Protein AF-A0A821TKY5-F1 (afdb_monomer_lite)

pLDDT: mean 78.96, std 16.98, range [28.84, 96.44]

Radius of gyration: 19.65 Å; chains: 1; bounding box: 50×41×51 Å

Foldseek 3Di:
DDPDDPPPFPDKDKDKDKDDWFFDDDPPDAFKKKKKWAFDDPPDTFTQKIWIWTDTPPAQKIKIKIAGRDQPSAPVLVVCLQPPNDVRSSVVGPPMDMDIGGDDWPFDKDWDKDKDWDDDDPPDATKIKIKIWIWTIDPGGIIIIIMIMITGDDDDDDDDDDDDDDDRQFRIKMFIDRNSHGPDIDTDGDD

Secondary structure (DSSP, 8-state):
--S---TT-S-EEEEEEEEEEEBP--TTS--EEEEEEEEE-SSS-EEEEEEEEEEBSSTTEEEEEEEESSSSSHHHHHHHHHHHHHHHHHHTS-SEEEEEEE-----EEEEEEEEEEPPPPTTSPPEEEEEEEEEEE-SSEEEEEEEEEEEEPPS------------S-EEEEEEEEETTEEEEEEEEE--

Sequence (191 aa):
MCKYLPRTTDYALVNVAELQMPWFKSKGSNPVMTVYNSYSYTEDIKYEARLLKLPLDYGSFKLVILVPTEKGTVCGLFQRLVENGVSSALQSIQPLFTVISDLKSPNINFYEENEFMLEKSEKEEPCQGLSIGSVNIHDEGVLLKCLTCIHSQGSSQPDTQSCASFAHTQRFLFTIMYNDFAMFTGQYVSH

Organism: NCBI:txid345717

Structure (mmCIF, N/CA/C/O backbone):
data_AF-A0A821TKY5-F1
#
_entry.id   AF-A0A821TKY5-F1
#
loop_
_atom_site.group_PDB
_atom_site.id
_atom_site.type_symbol
_atom_site.label_atom_id
_atom_site.label_alt_id
_atom_site.label_comp_id
_atom_site.label_asym_id
_atom_site.label_entity_id
_atom_site.label_seq_id
_atom_site.pdbx_PDB_ins_code
_atom_site.Cartn_x
_atom_site.Cartn_y
_atom_site.Cartn_z
_atom_site.occupancy
_atom_site.B_iso_or_equiv
_atom_site.auth_seq_id
_atom_site.auth_comp_id
_atom_site.auth_asym_id
_atom_site.auth_atom_id
_atom_site.pdbx_PDB_model_num
ATOM 1 N N . MET A 1 1 ? -5.685 -10.720 22.059 1.00 40.22 1 MET A N 1
ATOM 2 C CA . MET A 1 1 ? -7.026 -10.253 21.651 1.00 40.22 1 MET A CA 1
ATOM 3 C C . MET A 1 1 ? -7.723 -9.658 22.869 1.00 40.22 1 MET A C 1
ATOM 5 O O . MET A 1 1 ? -7.758 -10.325 23.892 1.00 40.22 1 MET A O 1
ATOM 9 N N . CYS A 1 2 ? -8.141 -8.389 22.770 1.00 42.00 2 CYS A N 1
ATOM 10 C CA . CYS A 1 2 ? -8.886 -7.573 23.751 1.00 42.00 2 CYS A CA 1
ATOM 11 C C . CYS A 1 2 ? -8.366 -7.534 25.203 1.00 42.00 2 CYS A C 1
ATOM 13 O O . CYS A 1 2 ? -9.075 -7.894 26.134 1.00 42.00 2 CYS A O 1
ATOM 15 N N . LYS A 1 3 ? -7.146 -7.019 25.416 1.00 50.16 3 LYS A N 1
ATOM 16 C CA . LYS A 1 3 ? -6.705 -6.543 26.747 1.00 50.16 3 LYS A CA 1
ATOM 17 C C . LYS A 1 3 ? -7.135 -5.095 27.061 1.00 50.16 3 LYS A C 1
ATOM 19 O O . LYS A 1 3 ? -6.840 -4.619 28.148 1.00 50.16 3 LYS A O 1
ATOM 24 N N . TYR A 1 4 ? -7.813 -4.421 26.128 1.00 58.72 4 TYR A N 1
ATOM 25 C CA . TYR A 1 4 ? -7.932 -2.958 26.103 1.00 58.72 4 TYR A CA 1
ATOM 26 C C . TYR A 1 4 ? -9.351 -2.406 26.270 1.00 58.72 4 TYR A C 1
ATOM 28 O O . TYR A 1 4 ? -9.521 -1.198 26.225 1.00 58.72 4 TYR A O 1
ATOM 36 N N . LEU A 1 5 ? -10.373 -3.245 26.470 1.00 68.06 5 LEU A N 1
ATOM 37 C CA . LEU A 1 5 ? -11.714 -2.724 26.746 1.00 68.06 5 LEU A CA 1
ATOM 38 C C . LEU A 1 5 ? -11.826 -2.347 28.231 1.00 68.06 5 LEU A C 1
ATOM 40 O O . LEU A 1 5 ? -11.609 -3.221 29.083 1.00 68.06 5 LEU A O 1
ATOM 44 N N . PRO A 1 6 ? -12.154 -1.083 28.567 1.00 70.50 6 PRO A N 1
ATOM 45 C CA . PRO A 1 6 ? -12.465 -0.701 29.934 1.00 70.50 6 PRO A CA 1
ATOM 46 C C . PRO A 1 6 ? -13.552 -1.602 30.523 1.00 70.50 6 PRO A C 1
ATOM 48 O O . PRO A 1 6 ? -14.500 -2.002 29.852 1.00 70.50 6 PRO A O 1
ATOM 51 N N . ARG A 1 7 ? -13.459 -1.899 31.822 1.00 72.69 7 ARG A N 1
ATOM 52 C CA . ARG A 1 7 ? -14.488 -2.701 32.516 1.00 72.69 7 ARG A CA 1
ATOM 53 C C . ARG A 1 7 ? -15.864 -2.026 32.550 1.00 72.69 7 ARG A C 1
ATOM 55 O O . ARG A 1 7 ? -16.841 -2.675 32.893 1.00 72.69 7 ARG A O 1
ATOM 62 N N . THR A 1 8 ? -15.905 -0.734 32.246 1.00 73.69 8 THR A N 1
ATOM 63 C CA . THR A 1 8 ? -17.090 0.123 32.197 1.00 73.69 8 THR A CA 1
ATOM 64 C C . THR A 1 8 ? -17.712 0.207 30.802 1.00 73.69 8 THR A C 1
ATOM 66 O O . THR A 1 8 ? -18.630 0.990 30.605 1.00 73.69 8 THR A O 1
ATOM 69 N N . THR A 1 9 ? -17.210 -0.552 29.824 1.00 75.12 9 THR A N 1
ATOM 70 C CA . THR A 1 9 ? -17.777 -0.583 28.475 1.00 75.12 9 THR A CA 1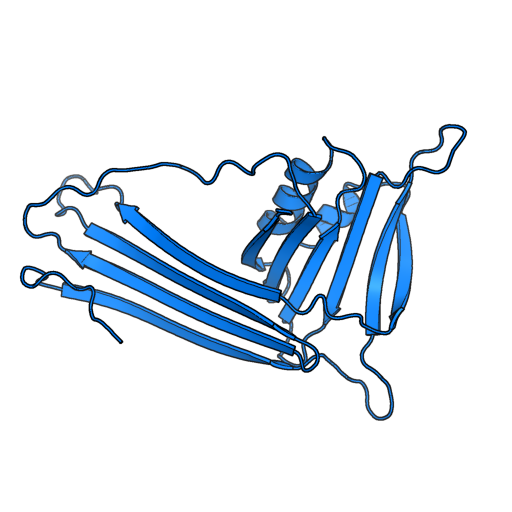
ATOM 71 C C . THR A 1 9 ? -19.102 -1.343 28.450 1.00 75.12 9 THR A C 1
ATOM 73 O O . THR A 1 9 ? -19.128 -2.542 28.726 1.00 75.12 9 THR A O 1
ATOM 76 N N . ASP A 1 10 ? -20.176 -0.668 28.037 1.00 79.56 10 ASP A N 1
ATOM 77 C CA . ASP A 1 10 ? -21.499 -1.284 27.858 1.00 79.56 10 ASP A CA 1
ATOM 78 C C . ASP A 1 10 ? -21.624 -1.995 26.508 1.00 79.56 10 ASP A C 1
ATOM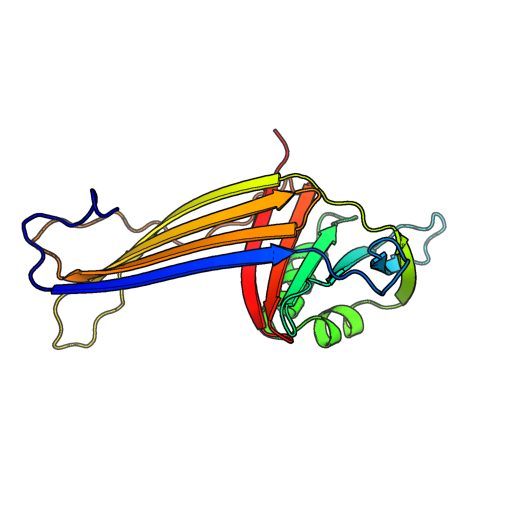 80 O O . ASP A 1 10 ? -22.198 -3.080 26.406 1.00 79.56 10 ASP A O 1
ATOM 84 N N . TYR A 1 11 ? -21.065 -1.396 25.455 1.00 81.00 11 TYR A N 1
ATOM 85 C CA . TYR A 1 11 ? -21.026 -1.975 24.117 1.00 81.00 11 TYR A CA 1
ATOM 86 C C . TYR A 1 11 ? -19.746 -1.586 23.381 1.00 81.00 11 TYR A C 1
ATOM 88 O O . TYR A 1 11 ? -19.198 -0.497 23.562 1.00 81.00 11 TYR A O 1
ATOM 96 N N . ALA A 1 12 ? -19.282 -2.495 22.522 1.00 84.81 12 ALA A N 1
ATOM 97 C CA . ALA A 1 12 ? -18.143 -2.273 21.645 1.00 84.81 12 ALA A CA 1
ATOM 98 C C . ALA A 1 12 ? -18.423 -2.822 20.242 1.00 84.81 12 ALA A C 1
ATOM 100 O O . ALA A 1 12 ? -18.872 -3.959 20.084 1.00 84.81 12 ALA A O 1
ATOM 101 N N . LEU A 1 13 ? -18.114 -2.026 19.224 1.00 86.94 13 LEU A N 1
ATOM 102 C CA . LEU A 1 13 ? -17.998 -2.460 17.841 1.00 86.94 13 LEU A CA 1
ATOM 103 C C . LEU A 1 13 ? -16.532 -2.782 17.566 1.00 86.94 13 LEU A C 1
ATOM 105 O O . LEU A 1 13 ? -15.679 -1.902 17.643 1.00 86.94 13 LEU A O 1
ATOM 109 N N . VAL A 1 14 ? -16.242 -4.034 17.222 1.00 88.75 14 VAL A N 1
ATOM 110 C CA . VAL A 1 14 ? -14.881 -4.479 16.915 1.00 88.75 14 VAL A CA 1
ATOM 111 C C . VAL A 1 14 ? -14.837 -5.017 15.493 1.00 88.75 14 VAL A C 1
ATOM 113 O O . VAL A 1 14 ? -15.563 -5.946 15.150 1.00 88.75 14 VAL A O 1
ATOM 116 N N . ASN A 1 15 ? -13.955 -4.450 14.681 1.00 89.06 15 ASN A N 1
ATOM 117 C CA . ASN A 1 15 ? -13.599 -4.944 13.363 1.00 89.06 15 ASN A CA 1
ATOM 118 C C . ASN A 1 15 ? -12.171 -5.488 13.406 1.00 89.06 15 ASN A C 1
ATOM 120 O O . ASN A 1 15 ? -11.259 -4.795 13.857 1.00 89.06 15 ASN A O 1
ATOM 124 N N . VAL A 1 16 ? -11.972 -6.712 12.923 1.00 90.38 16 VAL A N 1
ATOM 125 C CA . VAL A 1 16 ? -10.649 -7.330 12.793 1.00 90.38 16 VAL A CA 1
ATOM 126 C C . VAL A 1 16 ? -10.500 -7.826 11.367 1.00 90.38 16 VAL A C 1
ATOM 128 O O . VAL A 1 16 ? -11.336 -8.585 10.883 1.00 90.38 16 VAL A O 1
ATOM 131 N N . ALA A 1 17 ? -9.422 -7.418 10.709 1.00 89.94 17 ALA A N 1
ATOM 132 C CA . ALA A 1 17 ? -9.069 -7.862 9.372 1.00 89.94 17 ALA A CA 1
ATOM 133 C C . ALA A 1 17 ? -7.634 -8.388 9.366 1.00 89.94 17 ALA A C 1
ATOM 135 O O . ALA A 1 17 ? -6.725 -7.748 9.892 1.00 89.94 17 ALA A O 1
ATOM 136 N N . GLU A 1 18 ? -7.432 -9.544 8.742 1.00 93.00 18 GLU A N 1
ATOM 137 C CA . GLU A 1 18 ? -6.115 -10.111 8.468 1.00 93.00 18 GLU A CA 1
ATOM 138 C C . GLU A 1 18 ? -6.063 -10.525 6.998 1.00 93.00 18 GLU A C 1
ATOM 140 O O . GLU A 1 18 ? -6.932 -11.249 6.512 1.00 93.00 18 GLU A O 1
ATOM 145 N N . LEU A 1 19 ? -5.063 -10.020 6.282 1.00 92.94 19 LEU A N 1
ATOM 146 C CA . LEU A 1 19 ? -4.878 -10.206 4.849 1.00 92.94 19 LEU A CA 1
ATOM 147 C C . LEU A 1 19 ? -3.437 -10.638 4.599 1.00 92.94 19 LEU A C 1
ATOM 149 O O . LEU A 1 19 ? -2.507 -9.861 4.812 1.00 92.94 19 LEU A O 1
ATOM 153 N N . GLN A 1 20 ? -3.261 -11.866 4.117 1.00 95.25 20 GLN A N 1
ATOM 154 C CA . GLN A 1 20 ? -1.984 -12.358 3.612 1.00 95.25 20 GLN A CA 1
ATOM 155 C C . GLN A 1 20 ? -2.026 -12.342 2.085 1.00 95.25 20 GLN A C 1
ATOM 157 O O . GLN A 1 20 ? -2.795 -13.071 1.463 1.00 95.25 20 GLN A O 1
ATOM 162 N N . MET A 1 21 ? -1.215 -11.476 1.490 1.00 96.06 21 MET A N 1
ATOM 163 C CA . MET A 1 21 ? -1.243 -11.157 0.067 1.00 96.06 21 MET A CA 1
ATOM 164 C C . MET A 1 21 ? 0.135 -11.448 -0.537 1.00 96.06 21 MET A C 1
ATOM 166 O O . MET A 1 21 ? 1.055 -10.654 -0.344 1.00 96.06 21 MET A O 1
ATOM 170 N N . PRO A 1 22 ? 0.318 -12.573 -1.247 1.00 96.44 22 PRO A N 1
ATOM 171 C CA . PRO A 1 22 ? 1.581 -12.885 -1.911 1.00 96.44 22 PRO A CA 1
ATOM 172 C C . PRO A 1 22 ? 1.907 -11.892 -3.034 1.00 96.44 22 PRO A C 1
ATOM 174 O O . PRO A 1 22 ? 1.015 -11.228 -3.561 1.00 96.44 22 PRO A O 1
ATOM 177 N N . TRP A 1 23 ? 3.166 -11.809 -3.464 1.00 96.31 23 TRP A N 1
ATOM 178 C CA . TRP A 1 23 ? 3.508 -11.080 -4.694 1.00 96.31 23 TRP A CA 1
ATOM 179 C C . TRP A 1 23 ? 2.924 -11.762 -5.931 1.00 96.31 23 TRP A C 1
ATOM 181 O O . TRP A 1 23 ? 3.039 -12.981 -6.081 1.00 96.31 23 TRP A O 1
ATOM 191 N N . PHE A 1 24 ? 2.380 -10.974 -6.862 1.00 95.38 24 PHE A N 1
ATOM 192 C CA . PHE A 1 24 ? 1.896 -11.503 -8.136 1.00 95.38 24 PHE A CA 1
ATOM 193 C C . PHE A 1 24 ? 3.041 -12.082 -8.974 1.00 95.38 24 PHE A C 1
ATOM 195 O O . PHE A 1 24 ? 4.047 -11.415 -9.234 1.00 95.38 24 PHE A O 1
ATOM 202 N N . LYS A 1 25 ? 2.865 -13.323 -9.436 1.00 91.88 25 LYS A N 1
ATOM 203 C CA . LYS A 1 25 ? 3.815 -14.048 -10.285 1.00 91.88 25 LYS A CA 1
ATOM 204 C C . LYS A 1 25 ? 3.083 -14.606 -11.498 1.00 91.88 25 LYS A C 1
ATOM 206 O O . LYS A 1 25 ? 2.214 -15.465 -11.360 1.00 91.88 25 LYS A O 1
ATOM 211 N N . SER A 1 26 ? 3.459 -14.176 -12.702 1.00 87.50 26 SER A N 1
ATOM 212 C CA . SER A 1 26 ? 3.043 -14.898 -13.907 1.00 87.50 26 SER A CA 1
ATOM 213 C C . SER A 1 26 ? 3.696 -16.281 -13.956 1.00 87.50 26 SER A C 1
ATOM 215 O O . SER A 1 26 ? 4.798 -16.493 -13.448 1.00 87.50 26 SER A O 1
ATOM 217 N N . LYS A 1 27 ? 3.003 -17.251 -14.566 1.00 86.88 27 LYS A N 1
ATOM 218 C CA . LYS A 1 27 ? 3.496 -18.630 -14.672 1.00 86.88 27 LYS A CA 1
ATOM 219 C C . LYS A 1 27 ? 4.890 -18.658 -15.305 1.00 86.88 27 LYS A C 1
ATOM 221 O O . LYS A 1 27 ? 5.056 -18.240 -16.445 1.00 86.88 27 LYS A O 1
ATOM 226 N N . GLY A 1 28 ? 5.860 -19.197 -14.567 1.00 81.56 28 GLY A N 1
ATOM 227 C CA . GLY A 1 28 ? 7.229 -19.388 -15.049 1.00 81.56 28 GLY A CA 1
ATOM 228 C C . GLY A 1 28 ? 8.104 -18.132 -15.052 1.00 81.56 28 GLY A C 1
ATOM 229 O O . GLY A 1 28 ? 9.179 -18.173 -15.642 1.00 81.56 28 GLY A O 1
ATOM 230 N N . SER A 1 29 ? 7.687 -17.037 -14.407 1.00 86.69 29 SER A N 1
ATOM 231 C CA . SER A 1 29 ? 8.502 -15.826 -14.282 1.00 86.69 29 SER A CA 1
ATOM 232 C C . SER A 1 29 ? 8.670 -15.383 -12.830 1.00 86.69 29 SER A C 1
ATOM 234 O O . SER A 1 29 ? 7.863 -15.703 -11.955 1.00 86.69 29 SER A O 1
ATOM 236 N N . ASN A 1 30 ? 9.701 -14.576 -12.589 1.00 89.25 30 ASN A N 1
ATOM 237 C CA . ASN A 1 30 ? 9.843 -13.853 -11.330 1.00 89.25 30 ASN A CA 1
ATOM 238 C C . ASN A 1 30 ? 8.755 -12.766 -11.201 1.00 89.25 30 ASN A C 1
ATOM 240 O O . ASN A 1 30 ? 8.236 -12.301 -12.224 1.00 89.25 30 ASN A O 1
ATOM 244 N N . PRO A 1 31 ? 8.391 -12.358 -9.969 1.00 92.62 31 PRO A N 1
ATOM 245 C CA . PRO A 1 31 ? 7.561 -11.180 -9.761 1.00 92.62 31 PRO A CA 1
ATOM 246 C C . PRO A 1 31 ? 8.251 -9.928 -10.301 1.00 92.62 31 PRO A C 1
ATOM 248 O O . PRO A 1 31 ? 9.457 -9.740 -10.133 1.00 92.62 31 PRO A O 1
ATOM 251 N N . VAL A 1 32 ? 7.456 -9.039 -10.883 1.00 94.50 32 VAL A N 1
ATOM 252 C CA . VAL A 1 32 ? 7.917 -7.756 -11.418 1.00 94.50 32 VAL A CA 1
ATOM 253 C C . VAL A 1 32 ? 7.172 -6.603 -10.760 1.00 94.50 32 VAL A C 1
ATOM 255 O O . VAL A 1 32 ? 6.033 -6.746 -10.318 1.00 94.50 32 VAL A O 1
ATOM 258 N N . MET A 1 33 ? 7.807 -5.439 -10.725 1.00 94.38 33 MET A N 1
ATOM 259 C CA . MET A 1 33 ? 7.201 -4.176 -10.318 1.00 94.38 33 MET A CA 1
ATOM 260 C C . MET A 1 33 ? 7.252 -3.165 -11.462 1.00 94.38 33 MET A C 1
ATOM 262 O O . MET A 1 33 ? 8.136 -3.204 -12.320 1.00 94.38 33 MET A O 1
ATOM 266 N N . THR A 1 34 ? 6.304 -2.233 -11.470 1.00 95.25 34 THR A N 1
ATOM 267 C CA . THR A 1 34 ? 6.320 -1.092 -12.393 1.00 95.25 34 THR A CA 1
ATOM 268 C C . THR A 1 34 ? 6.939 0.114 -11.699 1.00 95.25 34 THR A C 1
ATOM 270 O O . THR A 1 34 ? 6.515 0.482 -10.604 1.00 95.25 34 THR A O 1
ATOM 273 N N . VAL A 1 35 ? 7.931 0.730 -12.333 1.00 92.38 35 VAL A N 1
ATOM 274 C CA . VAL A 1 35 ? 8.641 1.913 -11.842 1.00 92.38 35 VAL A CA 1
ATOM 275 C C . VAL A 1 35 ? 8.273 3.102 -12.716 1.00 92.38 35 VAL A C 1
ATOM 277 O O . VAL A 1 35 ? 8.567 3.117 -13.911 1.00 92.38 35 VAL A O 1
ATOM 280 N N . TYR A 1 36 ? 7.660 4.104 -12.105 1.00 91.06 36 TYR A N 1
ATOM 281 C CA . TYR A 1 36 ? 7.316 5.378 -12.719 1.00 91.06 36 TYR A CA 1
ATOM 282 C C . TYR A 1 36 ? 8.330 6.425 -12.263 1.00 91.06 36 TYR A C 1
ATOM 284 O O . TYR A 1 36 ? 8.496 6.641 -11.060 1.00 91.06 36 TYR A O 1
ATOM 292 N N . ASN A 1 37 ? 9.024 7.050 -13.210 1.00 85.94 37 ASN A N 1
ATOM 293 C CA . ASN A 1 37 ? 10.047 8.059 -12.942 1.00 85.94 37 ASN A CA 1
ATOM 294 C C . ASN A 1 37 ? 9.670 9.382 -13.601 1.00 85.94 37 ASN A C 1
ATOM 296 O O . ASN A 1 37 ? 9.277 9.389 -14.769 1.00 85.94 37 ASN A O 1
ATOM 300 N N . SER A 1 38 ? 9.887 10.484 -12.890 1.00 83.00 38 SER A N 1
ATOM 301 C CA . SER A 1 38 ? 9.816 11.837 -13.442 1.00 83.00 38 SER A CA 1
ATOM 302 C C . SER A 1 38 ? 11.114 12.599 -13.254 1.00 83.00 38 SER A C 1
ATOM 304 O O . SER A 1 38 ? 11.835 12.318 -12.302 1.00 83.00 38 SER A O 1
ATOM 306 N N . TYR A 1 39 ? 11.415 13.563 -14.124 1.00 76.62 39 TYR A N 1
ATOM 307 C CA . TYR A 1 39 ? 12.668 14.321 -14.070 1.00 76.62 39 TYR A CA 1
ATOM 308 C C . TYR A 1 39 ? 12.496 15.810 -14.386 1.00 76.62 39 TYR A C 1
ATOM 310 O O . TYR A 1 39 ? 11.617 16.189 -15.153 1.00 76.62 39 TYR A O 1
ATOM 318 N N . SER A 1 40 ? 13.388 16.628 -13.827 1.00 64.75 40 SER A N 1
ATOM 319 C CA . SER A 1 40 ? 13.534 18.056 -14.113 1.00 64.75 40 SER A CA 1
ATOM 320 C C . SER A 1 40 ? 14.641 18.296 -15.151 1.00 64.75 40 SER A C 1
ATOM 322 O O . SER A 1 40 ? 15.651 17.591 -15.168 1.00 64.75 40 SER A O 1
ATOM 324 N N . TYR A 1 41 ? 14.441 19.274 -16.040 1.00 54.97 41 TYR A N 1
ATOM 325 C CA . TYR A 1 41 ? 15.271 19.529 -17.232 1.00 54.97 41 TYR A CA 1
ATOM 326 C C . TYR A 1 41 ? 16.483 20.460 -17.013 1.00 54.97 41 TYR A C 1
ATOM 328 O O . TYR A 1 41 ? 17.145 20.828 -17.982 1.00 54.97 41 TYR A O 1
ATOM 336 N N . THR A 1 42 ? 16.799 20.869 -15.784 1.00 55.50 42 THR A N 1
ATOM 337 C CA . THR A 1 42 ? 18.028 21.646 -15.516 1.00 55.50 42 THR A CA 1
ATOM 338 C C . THR A 1 42 ? 19.267 20.740 -15.532 1.00 55.50 42 THR A C 1
ATOM 340 O O . THR A 1 42 ? 19.133 19.566 -15.222 1.00 55.50 42 THR A O 1
ATOM 343 N N . GLU A 1 43 ? 20.440 21.284 -15.883 1.00 49.75 43 GLU A N 1
ATOM 344 C CA . GLU A 1 43 ? 21.657 20.634 -16.441 1.00 49.75 43 GLU A CA 1
ATOM 345 C C . GLU A 1 43 ? 22.201 19.334 -15.797 1.00 49.75 43 GLU A C 1
ATOM 347 O O . GLU A 1 43 ? 22.992 18.641 -16.432 1.00 49.75 43 GLU A O 1
ATOM 352 N N . ASP A 1 44 ? 21.712 18.928 -14.627 1.00 59.50 44 ASP A N 1
ATOM 353 C CA . ASP A 1 44 ? 21.887 17.593 -14.054 1.00 59.50 44 ASP A CA 1
ATOM 354 C C . ASP A 1 44 ? 20.502 16.942 -13.907 1.00 59.50 44 ASP A C 1
ATOM 356 O O . ASP A 1 44 ? 19.668 17.458 -13.162 1.00 59.50 44 ASP A O 1
ATOM 360 N N . ILE A 1 45 ? 20.230 15.816 -14.583 1.00 55.62 45 ILE A N 1
ATOM 361 C CA . ILE A 1 45 ? 18.927 15.124 -14.498 1.00 55.62 45 ILE A CA 1
ATOM 362 C C . ILE A 1 45 ? 18.624 14.785 -13.029 1.00 55.62 45 ILE A C 1
ATOM 364 O O . ILE A 1 45 ? 19.171 13.832 -12.467 1.00 55.62 45 ILE A O 1
ATOM 368 N N . LYS A 1 46 ? 17.717 15.543 -12.413 1.00 59.09 46 LYS A N 1
ATOM 369 C CA . LYS A 1 46 ? 17.193 15.291 -11.067 1.00 59.09 46 LYS A CA 1
ATOM 370 C C . LYS A 1 46 ? 15.791 14.729 -11.193 1.00 59.09 46 LYS A C 1
ATOM 372 O O . LYS A 1 46 ? 14.951 15.306 -11.877 1.00 59.09 46 LYS A O 1
ATOM 377 N N . TYR A 1 47 ? 15.544 13.586 -10.559 1.00 63.41 47 TYR A N 1
ATOM 378 C CA . TYR A 1 47 ? 14.204 13.014 -10.526 1.00 63.41 47 TYR A CA 1
ATOM 379 C C . TYR A 1 47 ? 13.338 13.813 -9.550 1.00 63.41 47 TYR A C 1
ATOM 381 O O . TYR A 1 47 ? 13.817 14.139 -8.467 1.00 63.41 47 TYR A O 1
ATOM 389 N N . GLU A 1 48 ? 12.087 14.121 -9.889 1.00 69.56 48 GLU A N 1
ATOM 390 C CA . GLU A 1 48 ? 11.186 14.865 -8.985 1.00 69.56 48 GLU A CA 1
ATOM 391 C C . GLU A 1 48 ? 10.407 13.930 -8.052 1.00 69.56 48 GLU A C 1
ATOM 393 O O . GLU A 1 48 ? 10.141 14.267 -6.898 1.00 69.56 48 GLU A O 1
ATOM 398 N N . ALA A 1 49 ? 10.074 12.733 -8.543 1.00 77.38 49 ALA A N 1
ATOM 399 C CA . ALA A 1 49 ? 9.483 11.657 -7.765 1.00 77.38 49 ALA A CA 1
ATOM 400 C C . ALA A 1 49 ? 9.696 10.299 -8.450 1.00 77.38 49 ALA A C 1
ATOM 402 O O . ALA A 1 49 ? 9.768 10.190 -9.679 1.00 77.38 49 ALA A O 1
ATOM 403 N N . ARG A 1 50 ? 9.738 9.231 -7.646 1.00 86.31 50 ARG A N 1
ATOM 404 C CA . ARG A 1 50 ? 9.687 7.851 -8.140 1.00 86.31 50 ARG A CA 1
ATOM 405 C C . ARG A 1 50 ? 8.559 7.094 -7.456 1.00 86.31 50 ARG A C 1
ATOM 407 O O . ARG A 1 50 ? 8.533 7.001 -6.232 1.00 86.31 50 ARG A O 1
ATOM 414 N N . LEU A 1 51 ? 7.660 6.514 -8.244 1.00 90.94 51 LEU A N 1
ATOM 415 C CA . LEU A 1 51 ? 6.555 5.692 -7.752 1.00 90.94 51 LEU A CA 1
ATOM 416 C C . LEU A 1 51 ? 6.772 4.239 -8.180 1.00 90.94 51 LEU A C 1
ATOM 418 O O . LEU A 1 51 ? 6.980 3.946 -9.356 1.00 90.94 51 LEU A O 1
ATOM 422 N N . LEU A 1 52 ? 6.745 3.323 -7.219 1.00 93.31 52 LEU A N 1
ATOM 423 C CA . LEU A 1 52 ? 6.869 1.884 -7.430 1.00 93.31 52 LEU A CA 1
ATOM 424 C C . LEU A 1 52 ? 5.496 1.256 -7.231 1.00 93.31 52 LEU A C 1
ATOM 426 O O . LEU A 1 52 ? 4.900 1.426 -6.173 1.00 93.31 52 LEU A O 1
ATOM 430 N N . LYS A 1 53 ? 5.004 0.517 -8.220 1.00 95.25 53 LYS A N 1
ATOM 431 C CA . LYS A 1 53 ? 3.768 -0.265 -8.133 1.00 95.25 53 LYS A CA 1
ATOM 432 C C . LYS A 1 53 ? 4.124 -1.748 -8.118 1.00 95.25 53 LYS A C 1
ATOM 434 O O . LYS A 1 53 ? 4.588 -2.285 -9.126 1.00 95.25 53 LYS A O 1
ATOM 439 N N . LEU A 1 54 ? 3.882 -2.393 -6.983 1.00 95.88 54 LEU A N 1
ATOM 440 C CA . LEU A 1 54 ? 4.146 -3.803 -6.728 1.00 95.88 54 LEU A CA 1
ATOM 441 C C . LEU A 1 54 ? 2.801 -4.554 -6.697 1.00 95.88 54 LEU A C 1
ATOM 443 O O . LEU A 1 54 ? 2.009 -4.343 -5.774 1.00 95.88 54 LEU A O 1
ATOM 447 N N . PRO A 1 55 ? 2.491 -5.375 -7.715 1.00 95.69 55 PRO A N 1
ATOM 448 C CA . PRO A 1 55 ? 1.234 -6.114 -7.772 1.00 95.69 55 PRO A CA 1
ATOM 449 C C . PRO A 1 55 ? 1.206 -7.260 -6.752 1.00 95.69 55 PRO A C 1
ATOM 451 O O . PRO A 1 55 ? 2.197 -7.973 -6.571 1.00 95.69 55 PRO A O 1
ATOM 454 N N . LEU A 1 56 ? 0.053 -7.451 -6.112 1.00 96.00 56 LEU A N 1
ATOM 455 C CA . LEU A 1 56 ? -0.201 -8.548 -5.179 1.00 96.00 56 LEU A CA 1
ATOM 456 C C . LEU A 1 56 ? -1.099 -9.595 -5.848 1.00 96.00 56 LEU A C 1
ATOM 458 O O . LEU A 1 56 ? -1.986 -9.249 -6.625 1.00 96.00 56 LEU A O 1
ATOM 462 N N . ASP A 1 57 ? -0.887 -10.872 -5.536 1.00 94.56 57 ASP A N 1
ATOM 463 C CA . ASP A 1 57 ? -1.688 -12.002 -6.023 1.00 94.56 57 ASP A CA 1
ATOM 464 C C . ASP A 1 57 ? -2.986 -12.155 -5.221 1.00 94.56 57 ASP A C 1
ATOM 466 O O . ASP A 1 57 ? -3.300 -13.197 -4.648 1.00 94.56 57 ASP A O 1
ATOM 470 N N . TYR A 1 58 ? -3.714 -11.051 -5.092 1.00 91.62 58 TYR A N 1
ATOM 471 C CA . TYR A 1 58 ? -4.945 -10.986 -4.324 1.00 91.62 58 TYR A CA 1
ATOM 472 C C . TYR A 1 58 ? -5.876 -9.968 -4.980 1.00 91.62 58 TYR A C 1
ATOM 474 O O . TYR A 1 58 ? -5.896 -8.793 -4.629 1.00 91.62 58 TYR A O 1
ATOM 482 N N . GLY A 1 59 ? -6.615 -10.396 -6.005 1.00 88.12 59 GLY A N 1
ATOM 483 C CA . GLY A 1 59 ? -7.521 -9.522 -6.756 1.00 88.12 59 GLY A CA 1
ATOM 484 C C . GLY A 1 59 ? -6.819 -8.279 -7.322 1.00 88.12 59 GLY A C 1
ATOM 485 O O . GLY A 1 59 ? -5.796 -8.382 -7.992 1.00 88.12 59 GLY A O 1
ATOM 486 N N . SER A 1 60 ? -7.374 -7.098 -7.045 1.00 92.25 60 SER A N 1
ATOM 487 C CA . SER A 1 60 ? -6.841 -5.808 -7.509 1.00 92.25 60 SER A CA 1
ATOM 488 C C . SER A 1 60 ? -5.907 -5.124 -6.504 1.00 92.25 60 SER A C 1
ATOM 490 O O . SER A 1 60 ? -5.734 -3.900 -6.567 1.00 92.25 60 SER A O 1
ATOM 492 N N . PHE A 1 61 ? -5.356 -5.865 -5.539 1.00 95.06 61 PHE A N 1
ATO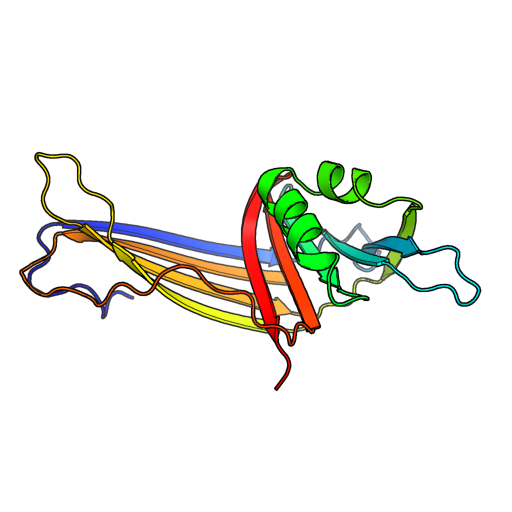M 493 C CA . PHE A 1 61 ? -4.461 -5.285 -4.546 1.00 95.06 61 PHE A CA 1
ATOM 494 C C . PHE A 1 61 ? -3.081 -4.963 -5.130 1.00 95.06 61 PHE A C 1
ATOM 496 O O . PHE A 1 61 ? -2.517 -5.687 -5.954 1.00 95.06 61 PHE A O 1
ATOM 503 N N . LYS A 1 62 ? -2.515 -3.848 -4.675 1.00 95.88 62 LYS A N 1
ATOM 504 C CA . LYS A 1 62 ? -1.164 -3.408 -5.026 1.00 95.88 62 LYS A CA 1
ATOM 505 C C . LYS A 1 62 ? -0.543 -2.644 -3.867 1.00 95.88 62 LYS A C 1
ATOM 507 O O . LYS A 1 62 ? -1.213 -1.850 -3.211 1.00 95.88 62 LYS A O 1
ATOM 512 N N . LEU A 1 63 ? 0.749 -2.847 -3.653 1.00 95.38 63 LEU A N 1
ATOM 513 C CA . LEU A 1 63 ? 1.558 -1.958 -2.832 1.00 95.38 63 LEU A CA 1
ATOM 514 C C . LEU A 1 63 ? 2.108 -0.851 -3.732 1.00 95.38 63 LEU A C 1
ATOM 516 O O . LEU A 1 63 ? 2.688 -1.124 -4.785 1.00 95.38 63 LEU A O 1
ATOM 520 N N . VAL A 1 64 ? 1.932 0.397 -3.316 1.00 95.06 64 VAL A N 1
ATOM 521 C CA . VAL A 1 64 ? 2.502 1.559 -3.990 1.00 95.06 64 VAL A CA 1
ATOM 522 C C . VAL A 1 64 ? 3.469 2.255 -3.050 1.00 95.06 64 VAL A C 1
ATOM 524 O O . VAL A 1 64 ? 3.087 2.637 -1.949 1.00 95.06 64 VAL A O 1
ATOM 527 N N . ILE A 1 65 ? 4.717 2.423 -3.479 1.00 92.50 65 ILE A N 1
ATOM 528 C CA . ILE A 1 65 ? 5.760 3.124 -2.724 1.00 92.50 65 ILE A CA 1
ATOM 529 C C . ILE A 1 65 ? 6.104 4.404 -3.471 1.00 92.50 65 ILE A C 1
ATOM 531 O O . ILE A 1 65 ? 6.462 4.363 -4.647 1.00 92.50 65 ILE A O 1
ATOM 535 N N . LEU A 1 66 ? 6.029 5.534 -2.781 1.00 89.94 66 LEU A N 1
ATOM 536 C CA . LEU A 1 66 ? 6.506 6.819 -3.258 1.00 89.94 66 LEU A CA 1
ATOM 537 C C . LEU A 1 66 ? 7.868 7.110 -2.628 1.00 89.94 66 LEU A C 1
ATOM 539 O O . LEU A 1 66 ? 7.973 7.355 -1.425 1.00 89.94 66 LEU A O 1
ATOM 543 N N . VAL A 1 67 ? 8.909 7.100 -3.454 1.00 85.81 67 VAL A N 1
ATOM 544 C CA . VAL A 1 67 ? 10.268 7.456 -3.052 1.00 85.81 67 VAL A CA 1
ATOM 545 C C . VAL A 1 67 ? 10.488 8.942 -3.352 1.00 85.81 67 VAL A C 1
ATOM 547 O O . VAL A 1 67 ? 10.506 9.328 -4.527 1.00 85.81 67 VAL A O 1
ATOM 550 N N . PRO A 1 68 ? 10.639 9.782 -2.315 1.00 73.38 68 PRO A N 1
ATOM 551 C CA . PRO A 1 68 ? 10.917 11.195 -2.478 1.00 73.38 68 PRO A CA 1
ATOM 552 C C . PRO A 1 68 ? 12.349 11.407 -2.965 1.00 73.38 68 PRO A C 1
ATOM 554 O O . PRO A 1 68 ? 13.286 10.801 -2.449 1.00 73.38 68 PRO A O 1
ATOM 557 N N . THR A 1 69 ? 12.527 12.287 -3.941 1.00 68.94 69 THR A N 1
ATOM 558 C CA . THR A 1 69 ? 13.851 12.680 -4.450 1.00 68.94 69 THR A CA 1
ATOM 559 C C . THR A 1 69 ? 14.188 14.131 -4.105 1.00 68.94 69 THR A C 1
ATOM 561 O O . THR A 1 69 ? 15.360 14.436 -3.899 1.00 68.94 69 THR A O 1
ATOM 564 N N . GLU A 1 70 ? 13.181 14.993 -3.901 1.00 63.59 70 GLU A N 1
ATOM 565 C CA . GLU A 1 70 ? 13.328 16.349 -3.353 1.00 63.59 70 GLU A CA 1
ATOM 566 C C . GLU A 1 70 ? 12.310 16.644 -2.233 1.00 63.59 70 GLU A C 1
ATOM 568 O O . GLU A 1 70 ? 11.224 16.069 -2.181 1.00 63.59 70 GLU A O 1
ATOM 573 N N . LYS A 1 71 ? 12.661 17.545 -1.302 1.00 57.66 71 LYS A N 1
ATOM 574 C CA . LYS A 1 71 ? 11.996 17.710 0.010 1.00 57.66 71 LYS A CA 1
ATOM 575 C C . LYS A 1 71 ? 10.612 18.405 0.003 1.00 57.66 71 LYS A C 1
ATOM 577 O O . LYS A 1 71 ? 10.054 18.581 1.079 1.00 57.66 71 LYS A O 1
ATOM 582 N N . GLY A 1 72 ? 10.036 18.784 -1.146 1.00 55.78 72 GLY A N 1
ATOM 583 C CA . GLY A 1 72 ? 8.776 19.562 -1.214 1.00 55.78 72 GLY A CA 1
ATOM 584 C C . GLY A 1 72 ? 7.623 18.935 -2.013 1.00 55.78 72 GLY A C 1
ATOM 585 O O . GLY A 1 72 ? 6.458 19.144 -1.688 1.00 55.78 72 GLY A O 1
ATOM 586 N N . THR A 1 73 ? 7.924 18.119 -3.024 1.00 60.72 73 THR A N 1
ATOM 587 C CA . THR A 1 73 ? 6.946 17.610 -4.016 1.00 60.72 73 THR A CA 1
ATOM 588 C C . THR A 1 73 ? 6.130 16.405 -3.513 1.00 60.72 73 THR A C 1
ATOM 590 O O . THR A 1 73 ? 5.149 15.978 -4.117 1.00 60.72 73 THR A O 1
ATOM 593 N N . VAL A 1 74 ? 6.523 15.850 -2.370 1.00 70.12 74 VAL A N 1
ATOM 594 C CA . VAL A 1 74 ? 6.158 14.500 -1.923 1.00 70.12 74 VAL A CA 1
ATOM 595 C C . VAL A 1 74 ? 4.768 14.452 -1.291 1.00 70.12 74 VAL A C 1
ATOM 597 O O . VAL A 1 74 ? 3.997 13.542 -1.584 1.00 70.12 74 VAL A O 1
ATOM 600 N N . CYS A 1 75 ? 4.421 15.443 -0.463 1.00 72.00 75 CYS A N 1
ATOM 601 C CA . CYS A 1 75 ? 3.154 15.448 0.273 1.00 72.00 75 CYS A CA 1
ATOM 602 C C . CYS A 1 75 ? 1.948 15.613 -0.661 1.00 72.00 75 CYS A C 1
ATOM 604 O O . CYS A 1 75 ? 0.999 14.841 -0.567 1.00 72.00 75 CYS A O 1
ATOM 606 N N . GLY A 1 76 ? 2.001 16.559 -1.606 1.00 77.56 76 GLY A N 1
ATOM 607 C CA . GLY A 1 76 ? 0.904 16.780 -2.556 1.00 77.56 76 GLY A CA 1
ATOM 608 C C . GLY A 1 76 ? 0.700 15.601 -3.510 1.00 77.56 76 GLY A C 1
ATOM 609 O O . GLY A 1 76 ? -0.433 15.233 -3.817 1.00 77.56 76 GLY A O 1
ATOM 610 N N . LEU A 1 77 ? 1.792 14.963 -3.939 1.00 83.25 77 LEU A N 1
ATOM 611 C CA . LEU A 1 77 ? 1.723 13.770 -4.775 1.00 83.25 77 LEU A CA 1
ATOM 612 C C . LEU A 1 77 ? 1.159 12.565 -4.010 1.00 83.25 77 LEU A C 1
ATOM 614 O O . LEU A 1 77 ? 0.302 11.853 -4.533 1.00 83.25 77 LEU A O 1
ATOM 618 N N . PHE A 1 78 ? 1.608 12.345 -2.773 1.00 86.88 78 PHE A N 1
ATOM 619 C CA . PHE A 1 78 ? 1.096 11.260 -1.940 1.00 86.88 78 PHE A CA 1
ATOM 620 C C . PHE A 1 78 ? -0.377 11.461 -1.582 1.00 86.88 78 PHE A C 1
ATOM 622 O O . PHE A 1 78 ? -1.154 10.515 -1.660 1.00 86.88 78 PHE A O 1
ATOM 629 N N . GLN A 1 79 ? -0.790 12.691 -1.277 1.00 85.62 79 GLN A N 1
ATOM 630 C CA . GLN A 1 79 ? -2.195 13.012 -1.039 1.00 85.62 79 GLN A CA 1
ATOM 631 C C . GLN A 1 79 ? -3.056 12.674 -2.263 1.00 85.62 79 GLN A C 1
ATOM 633 O O . GLN A 1 79 ? -4.042 11.954 -2.138 1.00 85.62 79 GLN A O 1
ATOM 638 N N . ARG A 1 80 ? -2.643 13.088 -3.471 1.00 87.38 80 ARG A N 1
ATOM 639 C CA . ARG A 1 80 ? -3.357 12.717 -4.707 1.00 87.38 80 ARG A CA 1
ATOM 640 C C . ARG A 1 80 ? -3.407 11.210 -4.927 1.00 87.38 80 ARG A C 1
ATOM 642 O O . ARG A 1 80 ? -4.424 10.718 -5.402 1.00 87.38 80 ARG A O 1
ATOM 649 N N . LEU A 1 81 ? -2.331 10.494 -4.602 1.00 89.81 81 LEU A N 1
ATOM 650 C CA . LEU A 1 81 ? -2.288 9.035 -4.677 1.00 89.81 81 LEU A CA 1
ATOM 651 C C . LEU A 1 81 ? -3.320 8.395 -3.742 1.00 89.81 81 LEU A C 1
ATOM 653 O O . LEU A 1 81 ? -4.028 7.484 -4.164 1.00 89.81 81 LEU A O 1
ATOM 657 N N . VAL A 1 82 ? -3.404 8.868 -2.499 1.00 90.25 82 VAL A N 1
ATOM 658 C CA . VAL A 1 82 ? -4.317 8.341 -1.475 1.00 90.25 82 VAL A CA 1
ATOM 659 C C . VAL A 1 82 ? -5.775 8.662 -1.801 1.00 90.25 82 VAL A C 1
ATOM 661 O O . VAL A 1 82 ? -6.627 7.784 -1.691 1.00 90.25 82 VAL A O 1
ATOM 664 N N . GLU A 1 83 ? -6.060 9.891 -2.229 1.00 89.81 83 GLU A N 1
ATOM 665 C CA . GLU A 1 83 ? -7.425 10.369 -2.475 1.00 89.81 83 GLU A CA 1
ATOM 666 C C . GLU A 1 83 ? -7.977 9.943 -3.841 1.00 89.81 83 GLU A C 1
ATOM 668 O O . GLU A 1 83 ? -9.160 9.637 -3.961 1.00 89.81 83 GLU A O 1
ATOM 673 N N . ASN A 1 84 ? -7.136 9.939 -4.880 1.00 90.00 84 ASN A N 1
ATOM 674 C CA . ASN A 1 84 ? -7.581 9.859 -6.275 1.00 90.00 84 ASN A CA 1
ATOM 675 C C . ASN A 1 84 ? -6.925 8.722 -7.072 1.00 90.00 84 ASN A C 1
ATOM 677 O O . ASN A 1 84 ? -7.152 8.609 -8.281 1.00 90.00 84 ASN A O 1
ATOM 681 N N . GLY A 1 85 ? -6.090 7.896 -6.444 1.00 89.06 85 GLY A N 1
ATOM 682 C CA . GLY A 1 85 ? -5.503 6.737 -7.099 1.00 89.06 85 GLY A CA 1
ATOM 683 C C . GLY A 1 85 ? -4.190 6.989 -7.833 1.00 89.06 85 GLY A C 1
ATOM 684 O O . GLY A 1 85 ? -3.699 8.112 -7.986 1.00 89.06 85 GLY A O 1
ATOM 685 N N . VAL A 1 86 ? -3.626 5.895 -8.354 1.00 88.81 86 VAL A N 1
ATOM 686 C CA . VAL A 1 86 ? -2.328 5.914 -9.049 1.00 88.81 86 VAL A CA 1
ATOM 687 C C . VAL A 1 86 ? -2.396 6.761 -10.316 1.00 88.81 86 VAL A C 1
ATOM 689 O O . VAL A 1 86 ? -1.498 7.557 -10.564 1.00 88.81 86 VAL A O 1
ATOM 692 N N . SER A 1 87 ? -3.459 6.621 -11.109 1.00 88.06 87 SER A N 1
ATOM 693 C CA . SER A 1 87 ? -3.605 7.337 -12.384 1.00 88.06 87 SER A CA 1
ATOM 694 C C . SER A 1 87 ? -3.559 8.856 -12.196 1.00 88.06 87 SER A C 1
ATOM 696 O O . SER A 1 87 ? -2.819 9.545 -12.897 1.00 88.06 87 SER A O 1
ATOM 698 N N . SER A 1 88 ? -4.287 9.364 -11.202 1.00 87.12 88 SER A N 1
ATOM 699 C CA . SER A 1 88 ? -4.343 10.790 -10.865 1.00 87.12 88 SER A CA 1
ATOM 700 C C . SER A 1 88 ? -3.007 11.304 -10.331 1.00 87.12 88 SER A C 1
ATOM 702 O O . SER A 1 88 ? -2.561 12.391 -10.703 1.00 87.12 88 SER A O 1
ATOM 704 N N . ALA A 1 89 ? -2.329 10.506 -9.498 1.00 88.38 89 ALA A N 1
ATOM 705 C CA . ALA A 1 89 ? -0.985 10.821 -9.032 1.00 88.38 89 ALA A CA 1
ATOM 706 C C . ALA A 1 89 ? -0.004 10.929 -10.209 1.00 88.38 89 ALA A C 1
ATOM 708 O O . ALA A 1 89 ? 0.701 11.925 -10.318 1.00 88.38 89 ALA A O 1
ATOM 709 N N . LEU A 1 90 ? -0.011 9.976 -11.144 1.00 87.50 90 LEU A N 1
ATOM 710 C CA . LEU A 1 90 ? 0.890 9.974 -12.301 1.00 87.50 90 LEU A CA 1
ATOM 711 C C . LEU A 1 90 ? 0.646 11.142 -13.265 1.00 87.50 90 LEU A C 1
ATOM 713 O O . LEU A 1 90 ? 1.603 11.699 -13.790 1.00 87.50 90 LEU A O 1
ATOM 717 N N . GLN A 1 91 ? -0.606 11.552 -13.478 1.00 85.69 91 GLN A N 1
ATOM 718 C CA . GLN A 1 91 ? -0.924 12.719 -14.315 1.00 85.69 91 GLN A CA 1
ATOM 719 C C . GLN A 1 91 ? -0.374 14.030 -13.746 1.00 85.69 91 GLN A C 1
ATOM 721 O O . GLN A 1 91 ? -0.129 14.970 -14.497 1.00 85.69 91 GLN A O 1
ATOM 726 N N . SER A 1 92 ? -0.168 14.099 -12.428 1.00 82.31 92 SER A N 1
ATOM 727 C CA . SER A 1 92 ? 0.391 15.286 -11.779 1.00 82.31 92 SER A CA 1
ATOM 728 C C . SER A 1 92 ? 1.895 15.455 -11.978 1.00 82.31 92 SER A C 1
ATOM 730 O O . SER A 1 92 ? 2.425 16.510 -11.642 1.00 82.31 92 SER A O 1
ATOM 732 N N . ILE A 1 93 ? 2.567 14.440 -12.529 1.00 79.19 93 ILE A N 1
ATOM 733 C CA . ILE A 1 93 ? 4.011 14.428 -12.712 1.00 79.19 93 ILE A CA 1
ATOM 734 C C . ILE A 1 93 ? 4.327 14.326 -14.202 1.00 79.19 93 ILE A C 1
ATOM 736 O O . ILE A 1 93 ? 3.953 13.355 -14.860 1.00 79.19 93 ILE A O 1
ATOM 740 N N . GLN A 1 94 ? 5.010 15.328 -14.747 1.00 73.38 94 GLN A N 1
ATOM 741 C CA . GLN A 1 94 ? 5.444 15.368 -16.143 1.00 73.38 94 GLN A CA 1
ATOM 742 C C . GLN A 1 94 ? 6.812 16.048 -16.224 1.00 73.38 94 GLN A C 1
ATOM 744 O O . GLN A 1 94 ? 6.997 17.062 -15.555 1.00 73.38 94 GLN A O 1
ATOM 749 N N . PRO A 1 95 ? 7.742 15.556 -17.061 1.00 70.44 95 PRO A N 1
ATOM 750 C CA . PRO A 1 95 ? 7.665 14.366 -17.924 1.00 70.44 95 PRO A CA 1
ATOM 751 C C . PRO A 1 95 ? 7.736 13.039 -17.144 1.00 70.44 95 PRO A C 1
ATOM 753 O O . PRO A 1 95 ? 8.382 12.961 -16.102 1.00 70.44 95 PRO A O 1
ATOM 756 N N . LEU A 1 96 ? 7.097 11.983 -17.667 1.00 82.62 96 LEU A N 1
ATOM 757 C CA . LEU A 1 96 ? 7.045 10.647 -17.054 1.00 82.62 96 LEU A CA 1
ATOM 758 C C . LEU A 1 96 ? 7.563 9.565 -18.012 1.00 82.62 96 LEU A C 1
ATOM 760 O O . LEU A 1 96 ? 7.161 9.514 -19.173 1.00 82.62 96 LEU A O 1
ATOM 764 N N . PHE A 1 97 ? 8.363 8.628 -17.502 1.00 87.00 97 PHE A N 1
ATOM 765 C CA . PHE A 1 97 ? 8.636 7.360 -18.184 1.00 87.00 97 PHE A CA 1
ATOM 766 C C . PHE A 1 97 ? 8.445 6.159 -17.255 1.00 87.00 97 PHE A C 1
ATOM 768 O O . PHE A 1 97 ? 8.530 6.266 -16.028 1.00 87.00 97 PHE A O 1
ATOM 775 N N . THR A 1 98 ? 8.169 5.002 -17.859 1.00 91.31 98 THR A N 1
ATOM 776 C CA . THR A 1 98 ? 7.812 3.769 -17.148 1.00 91.31 98 THR A CA 1
ATOM 777 C C . THR A 1 98 ? 8.788 2.651 -17.482 1.00 91.31 98 THR A C 1
ATOM 779 O O . THR A 1 98 ? 9.112 2.435 -18.647 1.00 91.31 98 THR A O 1
ATOM 782 N N . VAL A 1 99 ? 9.229 1.921 -16.458 1.00 92.94 99 VAL A N 1
ATOM 783 C CA . VAL A 1 99 ? 10.106 0.752 -16.584 1.00 92.94 99 VAL A CA 1
ATOM 784 C C . VAL A 1 99 ? 9.486 -0.425 -15.838 1.00 92.94 99 VAL A C 1
ATOM 786 O O . VAL A 1 99 ? 8.997 -0.268 -14.720 1.00 92.94 99 VAL A O 1
ATOM 789 N N . ILE A 1 100 ? 9.522 -1.612 -16.440 1.00 94.56 100 ILE A N 1
ATOM 790 C CA . ILE A 1 100 ? 9.232 -2.870 -15.744 1.00 94.56 100 ILE A CA 1
ATOM 791 C C . ILE A 1 100 ? 10.560 -3.400 -15.201 1.00 94.56 100 ILE A C 1
ATOM 793 O O . ILE A 1 100 ? 11.535 -3.496 -15.942 1.00 94.56 100 ILE A O 1
ATOM 797 N N . SER A 1 101 ? 10.605 -3.709 -13.910 1.00 92.56 101 SER A N 1
ATOM 798 C CA . SER A 1 101 ? 11.799 -4.195 -13.213 1.00 92.56 101 SER A CA 1
ATOM 799 C C . SER A 1 101 ? 11.462 -5.448 -12.421 1.00 92.56 101 SER A C 1
ATOM 801 O O . SER A 1 101 ? 10.322 -5.608 -11.983 1.00 92.56 101 SER A O 1
ATOM 803 N N . ASP A 1 102 ? 12.467 -6.278 -12.146 1.00 93.56 102 ASP A N 1
ATOM 804 C CA . ASP A 1 102 ? 12.364 -7.303 -11.108 1.00 93.56 102 ASP A CA 1
ATOM 805 C C . ASP A 1 102 ? 11.898 -6.665 -9.797 1.00 93.56 102 ASP A C 1
ATOM 807 O O . ASP A 1 102 ? 12.349 -5.568 -9.427 1.00 93.56 102 ASP A O 1
ATOM 811 N N . LEU A 1 103 ? 10.968 -7.337 -9.120 1.00 93.62 103 LEU A N 1
ATOM 812 C CA . LEU A 1 103 ? 10.427 -6.872 -7.852 1.00 93.62 103 LEU A CA 1
ATOM 813 C C . LEU A 1 103 ? 11.520 -6.904 -6.781 1.00 93.62 103 LEU A C 1
ATOM 815 O O . LEU A 1 103 ? 12.164 -7.927 -6.559 1.00 93.62 103 LEU A O 1
ATOM 819 N N . LYS A 1 104 ? 11.691 -5.778 -6.084 1.00 89.50 104 LYS A N 1
ATOM 820 C CA . LYS A 1 104 ? 12.560 -5.669 -4.909 1.00 89.50 104 LYS A CA 1
ATOM 821 C C . LYS A 1 104 ? 11.709 -5.305 -3.702 1.00 89.50 104 LYS A C 1
ATOM 823 O O . LYS A 1 104 ? 11.231 -4.175 -3.612 1.00 89.50 104 LYS A O 1
ATOM 828 N N . SER A 1 105 ? 11.501 -6.269 -2.807 1.00 87.62 105 SER A N 1
ATOM 829 C CA . SER A 1 105 ? 10.749 -6.035 -1.576 1.00 87.62 105 SER A CA 1
ATOM 830 C C . SER A 1 105 ? 11.569 -5.166 -0.618 1.00 87.62 105 SER A C 1
ATOM 832 O O . SER A 1 105 ? 12.773 -5.394 -0.467 1.00 87.62 105 SER A O 1
ATOM 834 N N . PRO A 1 106 ? 10.959 -4.165 0.037 1.00 84.88 106 PRO A N 1
ATOM 835 C CA . PRO A 1 106 ? 11.673 -3.320 0.982 1.00 84.88 106 PRO A CA 1
ATOM 836 C C . PRO A 1 106 ? 11.892 -3.981 2.355 1.00 84.88 106 PRO A C 1
ATOM 838 O O . PRO A 1 106 ? 12.606 -3.397 3.163 1.00 84.88 106 PRO A O 1
ATOM 841 N N . ASN A 1 107 ? 11.309 -5.162 2.618 1.00 87.50 107 ASN A N 1
ATOM 842 C CA . ASN A 1 107 ? 11.493 -5.940 3.854 1.00 87.50 107 ASN A CA 1
ATOM 843 C C . ASN A 1 107 ? 11.297 -5.106 5.140 1.00 87.50 107 ASN A C 1
ATOM 845 O O . ASN A 1 107 ? 12.242 -4.842 5.882 1.00 87.50 107 ASN A O 1
ATOM 849 N N . ILE A 1 108 ? 10.060 -4.667 5.394 1.00 85.19 108 ILE A N 1
ATOM 850 C CA . ILE A 1 108 ? 9.717 -3.737 6.481 1.00 85.19 108 ILE A CA 1
ATOM 851 C C . ILE A 1 108 ? 8.607 -4.307 7.356 1.00 85.19 108 ILE A C 1
ATOM 853 O O . ILE A 1 108 ? 7.677 -4.942 6.863 1.00 85.19 108 ILE A O 1
ATOM 857 N N . ASN A 1 109 ? 8.662 -3.991 8.646 1.00 86.94 109 ASN A N 1
ATOM 858 C CA . ASN A 1 109 ? 7.582 -4.233 9.587 1.00 86.94 109 ASN A CA 1
ATOM 859 C C . ASN A 1 109 ? 7.123 -2.907 10.207 1.00 86.94 109 ASN A C 1
ATOM 861 O O . ASN A 1 109 ? 7.944 -2.147 10.719 1.00 86.94 109 ASN A O 1
ATOM 865 N N . PHE A 1 110 ? 5.822 -2.650 10.162 1.00 84.88 110 PHE A N 1
ATOM 866 C CA . PHE A 1 110 ? 5.160 -1.504 10.769 1.00 84.88 110 PHE A CA 1
ATOM 867 C C . PHE A 1 110 ? 4.134 -1.983 11.781 1.00 84.88 110 PHE A C 1
ATOM 869 O O . PHE A 1 110 ? 3.386 -2.926 11.523 1.00 84.88 110 PHE A O 1
ATOM 876 N N . TYR A 1 111 ? 4.081 -1.290 12.909 1.00 86.00 111 TYR A N 1
ATOM 877 C CA . TYR A 1 111 ? 3.043 -1.423 13.915 1.00 86.00 111 TYR A CA 1
ATOM 878 C C . TYR A 1 111 ? 2.663 -0.020 14.365 1.00 86.00 111 TYR A C 1
ATOM 880 O O . TYR A 1 111 ? 3.544 0.778 14.685 1.00 86.00 111 TYR A O 1
ATOM 888 N N . GLU A 1 112 ? 1.373 0.267 14.385 1.00 84.38 112 GLU A N 1
ATOM 889 C CA . GLU A 1 112 ? 0.840 1.536 14.846 1.00 84.38 112 GLU A CA 1
ATOM 890 C C . GLU A 1 112 ? -0.444 1.304 15.632 1.00 84.38 112 GLU A C 1
ATOM 892 O O . GLU A 1 112 ? -1.248 0.428 15.308 1.00 84.38 112 GLU A O 1
ATOM 897 N N . GLU A 1 113 ? -0.621 2.102 16.674 1.00 85.06 113 GLU A N 1
ATOM 898 C CA . GLU A 1 113 ? -1.761 2.067 17.571 1.00 85.06 113 GLU A CA 1
ATOM 899 C C . GLU A 1 113 ? -2.188 3.507 17.838 1.00 85.06 113 GLU A C 1
ATOM 901 O O . GLU A 1 113 ? -1.377 4.326 18.262 1.00 85.06 113 GLU A O 1
ATOM 906 N N . ASN A 1 114 ? -3.447 3.810 17.539 1.00 82.25 114 ASN A N 1
ATOM 907 C CA . ASN A 1 114 ? -4.013 5.148 17.596 1.00 82.25 114 ASN A CA 1
ATOM 908 C C . ASN A 1 114 ? -5.336 5.119 18.356 1.00 82.25 114 ASN A C 1
ATOM 910 O O . ASN A 1 114 ? -6.266 4.410 17.967 1.00 82.25 114 ASN A O 1
ATOM 914 N N . GLU A 1 115 ? -5.440 5.930 19.400 1.00 83.50 115 GLU A N 1
ATOM 915 C CA . GLU A 1 115 ? -6.705 6.220 20.069 1.00 83.50 115 GLU A CA 1
ATOM 916 C C . GLU A 1 115 ? -7.333 7.479 19.463 1.00 83.50 115 GLU A C 1
ATOM 918 O O . GLU A 1 115 ? -6.641 8.443 19.135 1.00 83.50 115 GLU A O 1
ATOM 923 N N . PHE A 1 116 ? -8.650 7.481 19.292 1.00 79.38 116 PHE A N 1
ATOM 924 C CA . PHE A 1 116 ? -9.390 8.614 18.745 1.00 79.38 116 PHE A CA 1
ATOM 925 C C . PHE A 1 116 ? -10.754 8.756 19.416 1.00 79.38 116 PHE A C 1
ATOM 927 O O . PHE A 1 116 ? -11.302 7.803 19.959 1.00 79.38 116 PHE A O 1
ATOM 934 N N . MET A 1 117 ? -11.322 9.956 19.369 1.00 80.06 117 MET A N 1
ATOM 935 C CA . MET A 1 117 ? -12.676 10.224 19.853 1.00 80.06 117 MET A CA 1
ATOM 936 C C . MET A 1 117 ? -13.598 10.435 18.659 1.00 80.06 117 MET A C 1
ATOM 938 O O . MET A 1 117 ? -13.228 11.122 17.707 1.00 80.06 117 MET A O 1
ATOM 942 N N . LEU A 1 118 ? -14.793 9.852 18.703 1.00 74.88 118 LEU A N 1
ATOM 943 C CA . LEU A 1 118 ? -15.814 10.101 17.687 1.00 74.88 118 LEU A CA 1
ATOM 944 C C . LEU A 1 118 ? -16.593 11.366 18.047 1.00 74.88 118 LEU A C 1
ATOM 946 O O . LEU A 1 118 ? -17.019 11.539 19.193 1.00 74.88 118 LEU A O 1
ATOM 950 N N . GLU A 1 119 ? -16.761 12.257 17.069 1.00 66.50 119 GLU A N 1
ATOM 951 C CA . GLU A 1 119 ? -17.537 13.482 17.248 1.00 66.50 119 GLU A CA 1
ATOM 952 C C . GLU A 1 119 ? -19.005 13.155 17.555 1.00 66.50 119 GLU A C 1
ATOM 954 O O . GLU A 1 119 ? -19.612 12.268 16.955 1.00 66.50 119 GLU A O 1
ATOM 959 N N . LYS A 1 120 ? -19.568 13.872 18.532 1.00 65.75 120 LYS A N 1
ATOM 960 C CA . LYS A 1 120 ? -20.930 13.657 19.024 1.00 65.75 120 LYS A CA 1
ATOM 961 C C . LYS A 1 120 ? -21.987 14.118 18.023 1.00 65.75 120 LYS A C 1
ATOM 963 O O . LYS A 1 120 ? -21.898 15.218 17.483 1.00 65.75 120 LYS A O 1
ATOM 968 N N . SER A 1 121 ? -23.083 13.364 17.943 1.00 59.03 121 SER A N 1
ATOM 969 C CA . SER A 1 121 ? -24.403 13.947 17.696 1.00 59.03 121 SER A CA 1
ATOM 970 C C . SER A 1 121 ? -24.972 14.482 19.027 1.00 59.03 121 SER A C 1
ATOM 972 O O . SER A 1 121 ? -24.658 13.949 20.091 1.00 59.03 121 SER A O 1
ATOM 974 N N . GLU A 1 122 ? -25.789 15.547 19.020 1.00 57.56 122 GLU A N 1
ATOM 975 C CA . GLU A 1 122 ? -26.247 16.265 20.238 1.00 57.56 122 GLU A CA 1
ATOM 976 C C . GLU A 1 122 ? -26.932 15.392 21.317 1.00 57.56 122 GLU A C 1
ATOM 978 O O . GLU A 1 122 ? -27.155 15.859 22.434 1.00 57.56 122 GLU A O 1
ATOM 983 N N . LYS A 1 123 ? -27.280 14.136 21.010 1.00 61.75 123 LYS A N 1
ATOM 984 C CA . LYS A 1 123 ? -28.041 13.229 21.882 1.00 61.75 123 LYS A CA 1
ATOM 985 C C . LYS A 1 123 ? -27.296 11.955 22.295 1.00 61.75 123 LYS A C 1
ATOM 987 O O . LYS A 1 123 ? -27.890 11.142 22.999 1.00 61.75 123 LYS A O 1
ATOM 992 N N . GLU A 1 124 ? -26.043 11.767 21.886 1.00 65.94 124 GLU A N 1
ATOM 993 C CA . GLU A 1 124 ? -25.313 10.509 22.101 1.00 65.94 124 GLU A CA 1
ATOM 994 C C . GLU A 1 124 ? -24.149 10.639 23.096 1.00 65.94 124 GLU A C 1
ATOM 996 O O . GLU A 1 124 ? -23.508 11.688 23.255 1.00 65.94 124 GLU A O 1
ATOM 1001 N N . GLU A 1 125 ? -23.892 9.539 23.803 1.00 67.94 125 GLU A N 1
ATOM 1002 C CA . GLU A 1 125 ? -22.748 9.407 24.698 1.00 67.94 125 GLU A CA 1
ATOM 1003 C C . GLU A 1 125 ? -21.432 9.378 23.904 1.00 67.94 125 GLU A C 1
ATOM 1005 O O . GLU A 1 125 ? -21.391 8.875 22.778 1.00 67.94 125 GLU A O 1
ATOM 1010 N N . PRO A 1 126 ? -20.337 9.938 24.454 1.00 69.94 126 PRO A N 1
ATOM 1011 C CA . PRO A 1 126 ? -19.053 9.936 23.768 1.00 69.94 126 PRO A CA 1
ATOM 1012 C C . PRO A 1 126 ? -18.550 8.499 23.581 1.00 69.94 126 PRO A C 1
ATOM 1014 O O . PRO A 1 126 ? -18.477 7.722 24.534 1.00 69.94 126 PRO A O 1
ATOM 1017 N N . CYS A 1 127 ? -18.169 8.170 22.349 1.00 75.56 127 CYS A N 1
ATOM 1018 C CA . CYS A 1 127 ? -17.525 6.905 22.017 1.00 75.56 127 CYS A CA 1
ATOM 1019 C C . CYS A 1 127 ? -16.023 7.122 21.819 1.00 75.56 127 CYS A C 1
ATOM 1021 O O . CYS A 1 127 ? -15.604 8.077 21.156 1.00 75.56 127 CYS A O 1
ATOM 1023 N N . GLN A 1 128 ? -15.223 6.213 22.368 1.00 81.44 128 GLN A N 1
ATOM 1024 C CA . GLN A 1 128 ? -13.786 6.152 22.129 1.00 81.44 128 GLN A CA 1
ATOM 1025 C C . GLN A 1 128 ? -13.498 5.083 21.079 1.00 81.44 128 GLN A C 1
ATOM 1027 O O . GLN A 1 128 ? -14.117 4.020 21.057 1.00 81.44 128 GLN A O 1
ATOM 1032 N N . GLY A 1 129 ? -12.565 5.393 20.194 1.00 82.75 129 GLY A N 1
ATOM 1033 C CA . GLY A 1 129 ? -12.031 4.513 19.179 1.00 82.75 129 GLY A CA 1
ATOM 1034 C C . GLY A 1 129 ? -10.578 4.150 19.469 1.00 82.75 129 GLY A C 1
ATOM 1035 O O . GLY A 1 129 ? -9.800 4.968 19.948 1.00 82.75 129 GLY A O 1
ATOM 1036 N N . LEU A 1 130 ? -10.210 2.924 19.133 1.00 84.69 130 LEU A N 1
ATOM 1037 C CA . LEU A 1 130 ? -8.851 2.408 19.089 1.00 84.69 130 LEU A CA 1
ATOM 1038 C C . LEU A 1 130 ? -8.650 1.774 17.714 1.00 84.69 130 LEU A C 1
ATOM 1040 O O . LEU A 1 130 ? -9.436 0.922 17.298 1.00 84.69 130 LEU A O 1
ATOM 1044 N N . SER A 1 131 ? -7.596 2.160 17.011 1.00 85.38 131 SER A N 1
ATOM 1045 C CA . SER A 1 131 ? -7.172 1.539 15.762 1.00 85.38 131 SER A CA 1
ATOM 1046 C C . SER A 1 131 ? -5.756 1.011 15.915 1.00 85.38 131 SER A C 1
ATOM 1048 O O . SER A 1 131 ? -4.835 1.777 16.169 1.00 85.38 131 SER A O 1
ATOM 1050 N N . ILE A 1 132 ? -5.578 -0.290 15.717 1.00 87.75 132 ILE A N 1
ATOM 1051 C CA . ILE A 1 132 ? -4.277 -0.952 15.671 1.00 87.75 132 ILE A CA 1
ATOM 1052 C C . ILE A 1 132 ? -4.065 -1.461 14.252 1.00 87.75 132 ILE A C 1
ATOM 1054 O O . ILE A 1 132 ? -4.870 -2.233 13.732 1.00 87.75 132 ILE A O 1
ATOM 1058 N N . GLY A 1 133 ? -2.971 -1.055 13.628 1.00 87.62 133 GLY A N 1
ATOM 1059 C CA . GLY A 1 133 ? -2.547 -1.532 12.321 1.00 87.62 133 GLY A CA 1
ATOM 1060 C C . GLY A 1 133 ? -1.168 -2.162 12.413 1.00 87.62 133 GLY A C 1
ATOM 1061 O O . GLY A 1 133 ? -0.264 -1.607 13.027 1.00 87.62 133 GLY A O 1
ATOM 1062 N N . SER A 1 134 ? -0.973 -3.307 11.771 1.00 90.06 134 SER A N 1
ATOM 1063 C CA . SER A 1 134 ? 0.366 -3.808 11.482 1.00 90.06 134 SER A CA 1
ATOM 1064 C C . SER A 1 134 ? 0.486 -4.254 10.037 1.00 90.06 134 SER A C 1
ATOM 1066 O O . SER A 1 134 ? -0.431 -4.842 9.463 1.00 90.06 134 SER A O 1
ATOM 1068 N N . VAL A 1 135 ? 1.632 -3.941 9.447 1.00 92.19 135 VAL A N 1
ATOM 1069 C CA . VAL A 1 135 ? 1.972 -4.275 8.069 1.00 92.19 135 VAL A CA 1
ATOM 1070 C C . VAL A 1 135 ? 3.365 -4.864 8.052 1.00 92.19 135 VAL A C 1
ATOM 1072 O O . VAL A 1 135 ? 4.336 -4.190 8.385 1.00 92.19 135 VAL A O 1
ATOM 1075 N N . ASN A 1 136 ? 3.466 -6.108 7.609 1.00 93.31 136 ASN A N 1
ATOM 1076 C CA . ASN A 1 136 ? 4.729 -6.761 7.328 1.00 93.31 136 ASN A CA 1
ATOM 1077 C C . ASN A 1 136 ? 4.859 -6.946 5.814 1.00 93.31 136 ASN A C 1
ATOM 1079 O O . ASN A 1 136 ? 4.045 -7.624 5.194 1.00 93.31 136 ASN A O 1
ATOM 1083 N N . ILE A 1 137 ? 5.856 -6.307 5.215 1.00 92.88 137 ILE A N 1
ATOM 1084 C CA . ILE A 1 137 ? 6.192 -6.409 3.795 1.00 92.88 137 ILE A CA 1
ATOM 1085 C C . ILE A 1 137 ? 7.486 -7.202 3.724 1.00 92.88 137 ILE A C 1
ATOM 1087 O O . ILE A 1 137 ? 8.490 -6.739 4.254 1.00 92.88 137 ILE A O 1
ATOM 1091 N N . HIS A 1 138 ? 7.483 -8.357 3.069 1.00 92.62 138 HIS A N 1
ATOM 1092 C CA . HIS A 1 138 ? 8.650 -9.236 2.985 1.00 92.62 138 HIS A CA 1
ATOM 1093 C C . HIS A 1 138 ? 8.806 -9.848 1.588 1.00 92.62 138 HIS A C 1
ATOM 1095 O O . HIS A 1 138 ? 8.118 -9.460 0.641 1.00 92.62 138 HIS A O 1
ATOM 1101 N N . ASP A 1 139 ? 9.743 -10.774 1.413 1.00 92.19 139 ASP A N 1
ATOM 1102 C CA . ASP A 1 139 ? 10.070 -11.348 0.100 1.00 92.19 139 ASP A CA 1
ATOM 1103 C C . ASP A 1 139 ? 8.954 -12.211 -0.513 1.00 92.19 139 ASP A C 1
ATOM 1105 O O . ASP A 1 139 ? 8.949 -12.439 -1.722 1.00 92.19 139 ASP A O 1
ATOM 1109 N N . GLU A 1 140 ? 7.980 -12.666 0.278 1.00 92.81 140 GLU A N 1
ATOM 1110 C CA . GLU A 1 140 ? 6.864 -13.479 -0.230 1.00 92.81 140 GLU A CA 1
ATOM 1111 C C . GLU A 1 140 ? 5.609 -12.651 -0.516 1.00 92.81 140 GLU A C 1
ATOM 1113 O O . GLU A 1 140 ? 4.792 -13.062 -1.342 1.00 92.81 140 GLU A O 1
ATOM 1118 N N . GLY A 1 141 ? 5.459 -11.489 0.125 1.00 94.81 141 GLY A N 1
ATOM 1119 C CA . GLY A 1 141 ? 4.282 -10.647 -0.031 1.00 94.81 141 GLY A CA 1
ATOM 1120 C C . GLY A 1 141 ? 4.106 -9.623 1.084 1.00 94.81 141 GLY A C 1
ATOM 1121 O O . GLY A 1 141 ? 5.066 -9.130 1.679 1.00 94.81 141 GLY A O 1
ATOM 1122 N N . VAL A 1 142 ? 2.842 -9.313 1.351 1.00 95.81 142 VAL A N 1
ATOM 1123 C CA . VAL A 1 142 ? 2.390 -8.388 2.386 1.00 95.81 142 VAL A CA 1
ATOM 1124 C C . VAL A 1 142 ? 1.429 -9.110 3.325 1.00 95.81 142 VAL A C 1
ATOM 1126 O O . VAL A 1 142 ? 0.434 -9.683 2.886 1.00 95.81 142 VAL A O 1
ATOM 1129 N N . LEU A 1 143 ? 1.695 -9.030 4.623 1.00 95.25 143 LEU A N 1
ATOM 1130 C CA . LEU A 1 143 ? 0.770 -9.397 5.687 1.00 95.25 143 LEU A CA 1
ATOM 1131 C C . LEU A 1 143 ? 0.256 -8.118 6.352 1.00 95.25 143 LEU A C 1
ATOM 1133 O O . LEU A 1 143 ? 1.018 -7.391 6.986 1.00 95.25 143 LEU A O 1
ATOM 1137 N N . LEU A 1 144 ? -1.037 -7.852 6.210 1.00 92.62 144 LEU A N 1
ATOM 1138 C CA . LEU A 1 144 ? -1.734 -6.721 6.816 1.00 92.62 144 LEU A CA 1
ATOM 1139 C C . LEU A 1 144 ? -2.660 -7.241 7.917 1.00 92.62 144 LEU A C 1
ATOM 1141 O O . LEU A 1 144 ? -3.465 -8.141 7.676 1.00 92.62 144 LEU A O 1
ATOM 1145 N N . LYS A 1 145 ? -2.576 -6.655 9.110 1.00 92.31 145 LYS A N 1
ATOM 1146 C CA . LYS A 1 145 ? -3.521 -6.888 10.205 1.00 92.31 145 LYS A CA 1
ATOM 1147 C C . LYS A 1 145 ? -4.049 -5.555 10.700 1.00 92.31 145 LYS A C 1
ATOM 1149 O O . LYS A 1 145 ? -3.263 -4.702 11.097 1.00 92.31 145 LYS A O 1
ATOM 1154 N N . CYS A 1 146 ? -5.363 -5.404 10.728 1.00 88.50 146 CYS A N 1
ATOM 1155 C CA . CYS A 1 146 ? -6.026 -4.226 11.264 1.00 88.50 146 CYS A CA 1
ATOM 1156 C C . CYS A 1 146 ? -7.026 -4.644 12.333 1.00 88.50 146 CYS A C 1
ATOM 1158 O O . CYS A 1 146 ? -7.767 -5.614 12.167 1.00 88.50 146 CYS A O 1
ATOM 1160 N N . LEU A 1 147 ? -7.075 -3.879 13.409 1.00 87.44 147 LEU A N 1
ATOM 1161 C CA . LEU A 1 147 ? -8.116 -3.925 14.414 1.00 87.44 147 LEU A CA 1
ATOM 1162 C C . LEU A 1 147 ? -8.638 -2.508 14.590 1.00 87.44 147 LEU A C 1
ATOM 1164 O O . LEU A 1 147 ? -7.868 -1.591 14.842 1.00 87.44 147 LEU A O 1
ATOM 1168 N N . THR A 1 148 ? -9.946 -2.336 14.497 1.00 87.00 148 THR A N 1
ATOM 1169 C CA . THR A 1 148 ? -10.616 -1.099 14.886 1.00 87.00 148 THR A CA 1
ATOM 1170 C C . THR A 1 148 ? -11.646 -1.456 15.936 1.00 87.00 148 THR A C 1
ATOM 1172 O O . THR A 1 148 ? -12.447 -2.366 15.741 1.00 87.00 148 THR A O 1
ATOM 1175 N N . CYS A 1 149 ? -11.617 -0.771 17.064 1.00 85.88 149 CYS A N 1
ATOM 1176 C CA . CYS A 1 149 ? -12.531 -0.966 18.169 1.00 85.88 149 CYS A CA 1
ATOM 1177 C C . CYS A 1 149 ? -13.143 0.381 18.518 1.00 85.88 149 CYS A C 1
ATOM 1179 O O . CYS A 1 149 ? -12.414 1.336 18.731 1.00 85.88 149 CYS A O 1
ATOM 1181 N N . ILE A 1 150 ? -14.463 0.458 18.588 1.00 86.88 150 ILE A N 1
ATOM 1182 C CA . ILE A 1 150 ? -15.198 1.634 19.047 1.00 86.88 150 ILE A CA 1
ATOM 1183 C C . ILE A 1 150 ? -16.035 1.193 20.236 1.00 86.88 150 ILE A C 1
ATOM 1185 O O . ILE A 1 150 ? -16.733 0.188 20.132 1.00 86.88 150 ILE A O 1
ATOM 1189 N N . HIS A 1 151 ? -15.982 1.904 21.353 1.00 83.62 151 HIS A N 1
ATOM 1190 C CA . HIS A 1 151 ? -16.728 1.538 22.551 1.00 83.62 151 HIS A CA 1
ATOM 1191 C C . HIS A 1 151 ? -17.294 2.750 23.291 1.00 83.62 151 HIS A C 1
ATOM 1193 O O . HIS A 1 151 ? -16.751 3.855 23.208 1.00 83.62 151 HIS A O 1
ATOM 1199 N N . SER A 1 152 ? -18.376 2.526 24.044 1.00 80.06 152 SER A N 1
ATOM 1200 C CA . SER A 1 152 ? -18.918 3.535 24.957 1.00 80.06 152 SER A CA 1
ATOM 1201 C C . SER A 1 152 ? -17.953 3.803 26.114 1.00 80.06 152 SER A C 1
ATOM 1203 O O . SER A 1 152 ? -17.178 2.928 26.530 1.00 80.06 152 SER A O 1
ATOM 1205 N N . GLN A 1 153 ? -17.947 5.044 26.598 1.00 70.94 153 GLN A N 1
ATOM 1206 C CA . GLN A 1 153 ? -17.059 5.483 27.666 1.00 70.94 153 GLN A CA 1
ATOM 1207 C C . GLN A 1 153 ? -17.745 5.379 29.036 1.00 70.94 153 GLN A C 1
ATOM 1209 O O . GLN A 1 153 ? -18.801 5.964 29.249 1.00 70.94 153 GLN A O 1
ATOM 1214 N N . GLY A 1 154 ? -17.076 4.754 30.009 1.00 55.56 154 GLY A N 1
ATO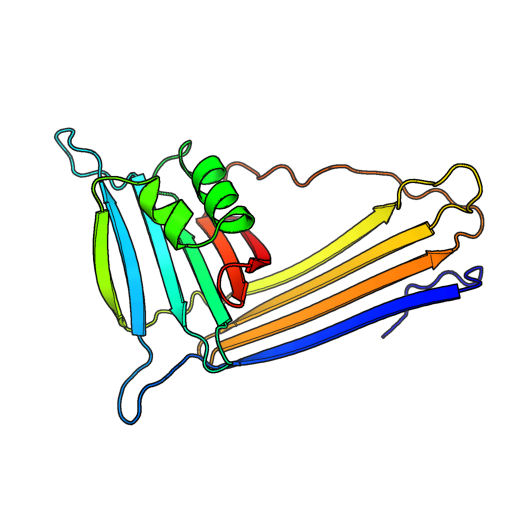M 1215 C CA . GLY A 1 154 ? -17.245 5.113 31.420 1.00 55.56 154 GLY A CA 1
ATOM 1216 C C . GLY A 1 154 ? -16.238 6.205 31.778 1.00 55.56 154 GLY A C 1
ATOM 1217 O O . GLY A 1 154 ? -15.060 6.050 31.481 1.00 55.56 154 GLY A O 1
ATOM 1218 N N . SER A 1 155 ? -16.707 7.308 32.363 1.00 41.41 155 SER A N 1
ATOM 1219 C CA . SER A 1 155 ? -15.987 8.551 32.699 1.00 41.41 155 SER A CA 1
ATOM 1220 C C . SER A 1 155 ? -14.455 8.455 32.887 1.00 41.41 155 SER A C 1
ATOM 1222 O O . SER A 1 155 ? -13.969 8.313 34.008 1.00 41.41 155 SER A O 1
ATOM 1224 N N . SER A 1 156 ? -13.677 8.617 31.818 1.00 43.62 156 SER A N 1
ATOM 1225 C CA . SER A 1 156 ? -12.250 8.963 31.908 1.00 43.62 156 SER A CA 1
ATOM 1226 C C . SER A 1 156 ? -11.757 9.462 30.555 1.00 43.62 156 SER A C 1
ATOM 1228 O O . SER A 1 156 ? -11.592 8.666 29.631 1.00 43.62 156 SER A O 1
ATOM 1230 N N . GLN A 1 157 ? -11.586 10.782 30.438 1.00 42.59 157 GLN A N 1
ATOM 1231 C CA . GLN A 1 157 ? -11.120 11.460 29.225 1.00 42.59 157 GLN A CA 1
ATOM 1232 C C . GLN A 1 157 ? -9.766 10.904 28.760 1.00 42.59 157 GLN A C 1
ATOM 1234 O O . GLN A 1 157 ? -8.829 10.899 29.558 1.00 42.59 157 GLN A O 1
ATOM 1239 N N . PRO A 1 158 ? -9.635 10.500 27.488 1.00 47.41 158 PRO A N 1
ATOM 1240 C CA . PRO A 1 158 ? -8.340 10.350 26.848 1.00 47.41 158 PRO A CA 1
ATOM 1241 C C . PRO A 1 158 ? -7.874 11.710 26.323 1.00 47.41 158 PRO A C 1
ATOM 1243 O O . PRO A 1 158 ? -8.675 12.509 25.827 1.00 47.41 158 PRO A O 1
ATOM 1246 N N . ASP A 1 159 ? -6.572 11.956 26.419 1.00 38.31 159 ASP A N 1
ATOM 1247 C CA . ASP A 1 159 ? -5.927 13.125 25.835 1.00 38.31 159 ASP A CA 1
ATOM 1248 C C . ASP A 1 159 ? -5.980 13.040 24.304 1.00 38.31 159 ASP A C 1
ATOM 1250 O O . ASP A 1 159 ? -5.344 12.201 23.670 1.00 38.31 159 ASP A O 1
ATOM 1254 N N . THR A 1 160 ? -6.747 13.938 23.690 1.00 35.16 160 THR A N 1
ATOM 1255 C CA . THR A 1 160 ? -6.747 14.157 22.242 1.00 35.16 160 THR A CA 1
ATOM 1256 C C . THR A 1 160 ? -5.388 14.686 21.785 1.00 35.16 160 THR A C 1
ATOM 1258 O O . THR A 1 160 ? -5.056 15.842 22.053 1.00 35.16 160 THR A O 1
ATOM 1261 N N . GLN A 1 161 ? -4.641 13.891 21.018 1.00 33.28 161 GLN A N 1
ATOM 1262 C CA . GLN A 1 161 ? -3.618 14.413 20.110 1.00 33.28 161 GLN A CA 1
ATOM 1263 C C . GLN A 1 161 ? -4.045 14.217 18.656 1.00 33.28 161 GLN A C 1
ATOM 1265 O O . GLN A 1 161 ? -4.389 13.126 18.211 1.00 33.28 161 GLN A O 1
ATOM 1270 N N . SER A 1 162 ? -4.068 15.339 17.938 1.00 34.12 162 SER A N 1
ATOM 1271 C CA . SER A 1 162 ? -4.479 15.460 16.548 1.00 34.12 162 SER A CA 1
ATOM 1272 C C . SER A 1 162 ? -3.386 15.031 15.574 1.00 34.12 162 SER A C 1
ATOM 1274 O O . SER A 1 162 ? -2.217 15.319 15.812 1.00 34.12 162 SER A O 1
ATOM 1276 N N . CYS A 1 163 ? -3.841 14.522 14.428 1.00 28.84 163 CYS A N 1
ATOM 1277 C CA . CYS A 1 163 ? -3.239 14.582 13.094 1.00 28.84 163 CYS A CA 1
ATOM 1278 C C . CYS A 1 163 ? -1.729 14.305 13.017 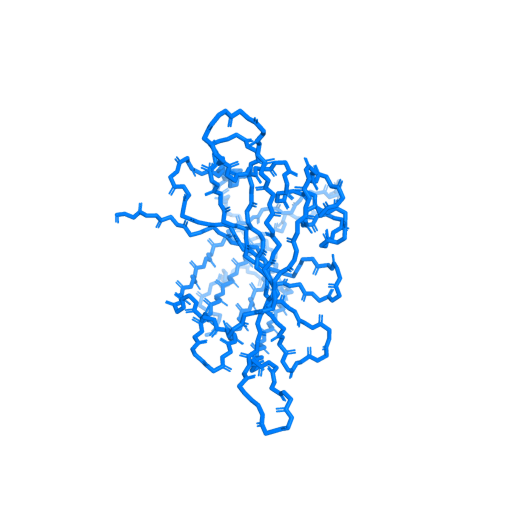1.00 28.84 163 CYS A C 1
ATOM 1280 O O . CYS A 1 163 ? -0.903 15.172 13.301 1.00 28.84 163 CYS A O 1
ATOM 1282 N N . ALA A 1 164 ? -1.386 13.106 12.537 1.00 33.94 164 ALA A N 1
ATOM 1283 C CA . ALA A 1 164 ? -0.023 12.719 12.200 1.00 33.94 164 ALA A CA 1
ATOM 1284 C C . ALA A 1 164 ? 0.642 13.788 11.312 1.00 33.94 164 ALA A C 1
ATOM 1286 O O . ALA A 1 164 ? 0.371 13.909 10.117 1.00 33.94 164 ALA A O 1
ATOM 1287 N N . SER A 1 165 ? 1.526 14.586 11.907 1.00 35.25 165 SER A N 1
ATOM 1288 C CA . SER A 1 165 ? 2.403 15.479 11.165 1.00 35.25 165 SER A CA 1
ATOM 1289 C C . SER A 1 165 ? 3.504 14.635 10.528 1.00 35.25 165 SER A C 1
ATOM 1291 O O . SER A 1 165 ? 4.290 13.999 11.235 1.00 35.25 165 SER A O 1
ATOM 1293 N N . PHE A 1 166 ? 3.576 14.620 9.198 1.00 39.72 166 PHE A N 1
ATOM 1294 C CA . PHE A 1 166 ? 4.595 13.868 8.469 1.00 39.72 166 PHE A CA 1
ATOM 1295 C C . PHE A 1 166 ? 5.990 14.476 8.726 1.00 39.72 166 PHE A C 1
ATOM 1297 O O . PHE A 1 166 ? 6.367 15.500 8.148 1.00 39.72 166 PHE A O 1
ATOM 1304 N N . ALA A 1 167 ? 6.772 13.853 9.614 1.00 37.41 167 ALA A N 1
ATOM 1305 C CA . ALA A 1 167 ? 8.117 14.306 9.977 1.00 37.41 167 ALA A CA 1
ATOM 1306 C C . ALA A 1 167 ? 9.074 14.335 8.765 1.00 37.41 167 ALA A C 1
ATOM 1308 O O . ALA A 1 167 ? 9.012 13.481 7.878 1.00 37.41 167 ALA A O 1
ATOM 1309 N N . HIS A 1 168 ? 9.979 15.318 8.733 1.00 44.69 168 HIS A N 1
ATOM 1310 C CA . HIS A 1 168 ? 10.797 15.720 7.573 1.00 44.69 168 HIS A CA 1
ATOM 1311 C C . HIS A 1 168 ? 12.102 14.917 7.351 1.00 44.69 168 HIS A C 1
ATOM 1313 O O . HIS A 1 168 ? 13.091 15.437 6.830 1.00 44.69 168 HIS A O 1
ATOM 1319 N N . THR A 1 169 ? 12.107 13.628 7.690 1.00 43.03 169 THR A N 1
ATOM 1320 C CA . THR A 1 169 ? 13.236 12.694 7.477 1.00 43.03 169 THR A CA 1
ATOM 1321 C C . THR A 1 169 ? 12.794 11.431 6.720 1.00 43.03 169 THR A C 1
ATOM 1323 O O . THR A 1 169 ? 13.138 10.301 7.062 1.00 43.03 169 THR A O 1
ATOM 1326 N N . GLN A 1 170 ? 11.983 11.612 5.674 1.00 55.12 170 GLN A N 1
ATOM 1327 C CA . GLN A 1 170 ? 11.375 10.516 4.913 1.00 55.12 170 GLN A CA 1
ATOM 1328 C C . GLN A 1 170 ? 12.397 9.729 4.085 1.00 55.12 170 GLN A C 1
ATOM 1330 O O . GLN A 1 170 ? 13.111 10.309 3.269 1.00 55.12 170 GLN A O 1
ATOM 1335 N N . ARG A 1 171 ? 12.413 8.397 4.240 1.00 73.56 171 ARG A N 1
ATOM 1336 C CA . ARG A 1 171 ? 13.053 7.492 3.269 1.00 73.56 171 ARG A CA 1
ATOM 1337 C C . ARG A 1 171 ? 12.088 7.141 2.129 1.00 73.56 171 ARG A C 1
ATOM 1339 O O . ARG A 1 171 ? 12.512 7.126 0.980 1.00 73.56 171 ARG A O 1
ATOM 1346 N N . PHE A 1 172 ? 10.811 6.891 2.433 1.00 85.00 172 PHE A N 1
ATOM 1347 C CA . PHE A 1 172 ? 9.708 6.791 1.462 1.00 85.00 172 PHE A CA 1
ATOM 1348 C C . PHE A 1 172 ? 8.340 6.781 2.163 1.00 85.00 172 PHE A C 1
ATOM 1350 O O . PHE A 1 172 ? 8.238 6.493 3.358 1.00 85.00 172 PHE A O 1
ATOM 1357 N N . LEU A 1 173 ? 7.290 7.070 1.397 1.00 89.12 173 LEU A N 1
ATOM 1358 C CA . LEU A 1 173 ? 5.887 6.879 1.771 1.00 89.12 173 LEU A CA 1
ATOM 1359 C C . LEU A 1 173 ? 5.341 5.647 1.049 1.00 89.12 173 LEU A C 1
ATOM 1361 O O . LEU A 1 173 ? 5.823 5.298 -0.029 1.00 89.12 173 LEU A O 1
ATOM 1365 N N . PHE A 1 174 ? 4.338 4.982 1.607 1.00 91.69 174 PHE A N 1
ATOM 1366 C CA . PHE A 1 174 ? 3.698 3.856 0.934 1.00 91.69 174 PHE A CA 1
ATOM 1367 C C . PHE A 1 174 ? 2.205 3.768 1.231 1.00 91.69 174 PHE A C 1
ATOM 1369 O O . PHE A 1 174 ? 1.714 4.267 2.242 1.00 91.69 174 PHE A O 1
ATOM 1376 N N . THR A 1 175 ? 1.482 3.092 0.345 1.00 93.44 175 THR A N 1
ATOM 1377 C CA . THR A 1 175 ? 0.085 2.724 0.548 1.00 93.44 175 THR A CA 1
ATOM 1378 C C . THR A 1 175 ? -0.211 1.339 -0.019 1.00 93.44 175 THR A C 1
ATOM 1380 O O . THR A 1 175 ? 0.323 0.953 -1.060 1.00 93.44 175 THR A O 1
ATOM 1383 N N . ILE A 1 176 ? -1.056 0.577 0.674 1.00 93.56 176 ILE A N 1
ATOM 1384 C CA . ILE A 1 176 ? -1.670 -0.642 0.145 1.00 93.56 176 ILE A CA 1
ATOM 1385 C C . ILE A 1 176 ? -3.016 -0.231 -0.434 1.00 93.56 176 ILE A C 1
ATOM 1387 O O . ILE A 1 176 ? -3.861 0.303 0.285 1.00 93.56 176 ILE A O 1
ATOM 1391 N N . MET A 1 177 ? -3.214 -0.477 -1.724 1.00 94.19 177 MET A N 1
ATOM 1392 C CA . MET A 1 177 ? -4.416 -0.066 -2.437 1.00 94.19 177 MET A CA 1
ATOM 1393 C C . MET A 1 177 ? -5.203 -1.272 -2.919 1.00 94.19 177 MET A C 1
ATOM 1395 O O . MET A 1 177 ? -4.613 -2.234 -3.410 1.00 94.19 177 MET A O 1
ATOM 1399 N N . TYR A 1 178 ? -6.526 -1.175 -2.856 1.00 92.75 178 TYR A N 1
ATOM 1400 C CA . TYR A 1 178 ? -7.443 -2.057 -3.568 1.00 92.75 178 TYR A CA 1
ATOM 1401 C C . TYR A 1 178 ? -8.092 -1.270 -4.703 1.00 92.75 178 TYR A C 1
ATOM 1403 O O . TYR A 1 178 ? -8.755 -0.259 -4.464 1.00 92.75 178 TYR A O 1
ATOM 1411 N N . ASN A 1 179 ? -7.885 -1.705 -5.948 1.00 90.12 179 ASN A N 1
ATOM 1412 C CA . ASN A 1 179 ? -8.141 -0.863 -7.120 1.00 90.12 179 ASN A CA 1
ATOM 1413 C C . ASN A 1 179 ? -7.365 0.458 -6.987 1.00 90.12 179 ASN A C 1
ATOM 1415 O O . ASN A 1 179 ? -6.138 0.418 -6.989 1.00 90.12 179 ASN A O 1
ATOM 1419 N N . ASP A 1 180 ? -8.038 1.599 -6.857 1.00 88.62 180 ASP A N 1
ATOM 1420 C CA . ASP A 1 180 ? -7.431 2.920 -6.646 1.00 88.62 180 ASP A CA 1
ATOM 1421 C C . ASP A 1 180 ? -7.815 3.547 -5.293 1.00 88.62 180 ASP A C 1
ATOM 1423 O O . ASP A 1 180 ? -7.590 4.732 -5.077 1.00 88.62 180 ASP A O 1
ATOM 1427 N N . PHE A 1 181 ? -8.318 2.736 -4.356 1.00 89.62 181 PHE A N 1
ATOM 1428 C CA . PHE A 1 181 ? -8.614 3.154 -2.986 1.00 89.62 181 PHE A CA 1
ATOM 1429 C C . PHE A 1 181 ? -7.480 2.757 -2.042 1.00 89.62 181 PHE A C 1
ATOM 1431 O O . PHE A 1 181 ? -7.106 1.582 -1.979 1.00 89.62 181 PHE A O 1
ATOM 1438 N N . ALA A 1 182 ? -6.939 3.723 -1.301 1.00 90.88 182 ALA A N 1
ATOM 1439 C CA . ALA A 1 182 ? -5.958 3.467 -0.253 1.00 90.88 182 ALA A CA 1
ATOM 1440 C C . ALA A 1 182 ? -6.627 2.785 0.952 1.00 90.88 182 ALA A C 1
ATOM 1442 O O . ALA A 1 182 ? -7.507 3.352 1.591 1.00 90.88 182 ALA A O 1
ATOM 1443 N N . MET A 1 183 ? -6.198 1.561 1.259 1.00 87.06 183 MET A N 1
ATOM 1444 C CA . MET A 1 183 ? -6.678 0.778 2.407 1.00 87.06 183 MET A CA 1
ATOM 1445 C C . MET A 1 183 ? -5.778 0.951 3.631 1.00 87.06 183 MET A C 1
ATOM 1447 O O . MET A 1 183 ? -6.223 0.816 4.765 1.00 87.06 183 MET A O 1
ATOM 1451 N N . PHE A 1 184 ? -4.496 1.215 3.391 1.00 87.62 184 PHE A N 1
ATOM 1452 C CA . PHE A 1 184 ? -3.499 1.453 4.423 1.00 87.62 184 PHE A CA 1
ATOM 1453 C C . PHE A 1 184 ? -2.466 2.439 3.894 1.00 87.62 184 PHE A C 1
ATOM 1455 O O . PHE A 1 184 ? -2.091 2.363 2.721 1.00 87.62 184 PHE A O 1
ATOM 1462 N N . THR A 1 185 ? -1.977 3.335 4.740 1.00 89.31 185 THR A N 1
ATOM 1463 C CA . THR A 1 185 ? -0.923 4.300 4.409 1.00 89.31 185 THR A CA 1
ATOM 1464 C C . THR A 1 185 ? 0.142 4.268 5.487 1.00 89.31 185 THR A C 1
ATOM 1466 O O . THR A 1 185 ? -0.187 4.114 6.657 1.00 89.31 185 THR A O 1
ATOM 1469 N N . GLY A 1 186 ? 1.403 4.457 5.119 1.00 85.56 186 GLY A N 1
ATOM 1470 C CA . GLY A 1 186 ? 2.477 4.553 6.096 1.00 85.56 186 GLY A CA 1
ATOM 1471 C C . GLY A 1 186 ? 3.674 5.343 5.590 1.00 85.56 186 GLY A C 1
ATOM 1472 O O . GLY A 1 186 ? 3.839 5.593 4.392 1.00 85.56 186 GLY A O 1
ATOM 1473 N N . GLN A 1 187 ? 4.525 5.731 6.535 1.00 85.56 187 GLN A N 1
ATOM 1474 C CA . GLN A 1 187 ? 5.750 6.482 6.296 1.00 85.56 187 GLN A CA 1
ATOM 1475 C C . GLN A 1 187 ? 6.934 5.725 6.898 1.00 85.56 187 GLN A C 1
ATOM 1477 O O . GLN A 1 187 ? 6.944 5.434 8.090 1.00 85.56 187 GLN A O 1
ATOM 1482 N N . TYR A 1 188 ? 7.966 5.453 6.095 1.00 79.50 188 TYR A N 1
ATOM 1483 C CA . TYR A 1 188 ? 9.225 4.910 6.603 1.00 79.50 188 TYR A CA 1
ATOM 1484 C C . TYR A 1 188 ? 10.220 6.035 6.894 1.00 79.50 188 TYR A C 1
ATOM 1486 O O . TYR A 1 188 ? 10.593 6.805 5.997 1.00 79.50 188 TYR A O 1
ATOM 1494 N N . VAL A 1 189 ? 10.678 6.108 8.146 1.00 76.75 189 VAL A N 1
ATOM 1495 C CA . VAL A 1 189 ? 11.646 7.106 8.613 1.00 76.75 189 VAL A CA 1
ATOM 1496 C C . VAL A 1 189 ? 12.955 6.438 9.028 1.00 76.75 189 VAL A C 1
ATOM 1498 O O . VAL A 1 189 ? 13.002 5.400 9.682 1.00 76.75 189 VAL A O 1
ATOM 1501 N N . SER A 1 190 ? 14.037 7.058 8.577 1.00 62.06 190 SER A N 1
ATOM 1502 C CA . SER A 1 190 ? 15.406 6.873 9.042 1.00 62.06 190 SER A CA 1
ATOM 1503 C C . SER A 1 190 ? 15.710 7.267 10.471 1.00 62.06 190 SER A C 1
ATOM 1505 O O . SER A 1 190 ? 15.646 8.467 10.712 1.00 62.06 190 SER A O 1
ATOM 1507 N N . HIS A 1 191 ? 16.115 6.353 11.350 1.00 50.09 191 HIS A N 1
ATOM 1508 C CA . HIS A 1 191 ? 17.001 6.704 12.457 1.00 50.09 191 HIS A CA 1
ATOM 1509 C C . HIS A 1 191 ? 18.449 6.427 12.054 1.00 50.09 191 HIS A C 1
ATOM 1511 O O . HIS A 1 191 ? 18.683 5.411 11.354 1.00 50.09 191 HIS A O 1
#

InterPro domains:
  IPR036186 Serpin superfamily [SSF56574] (5-102)
  IPR042185 Serpin superfamily, domain 2 [G3DSA:2.30.39.10] (19-190)

=== Feature glossary ===
The record interleaves many kinds of information about one protein. Here is each kind framed as the question it answers.

Q: What known structures does this most resemble?
A: Structural nearest neighbors (via Foldseek easy-search vs the PDB). Reported per hit: target PDB id, E-value, and alignment TM-score. A TM-score above ~0.5 is the conventional threshold for 'same fold'.

Q: Where is each backbone atom in 3D?
A: The mmCIF table is the protein's shape written out atom by atom. For each backbone N, Cα, C, and carbonyl O, it records an (x, y, z) coordinate triple in Å plus the residue type, chain letter, and residue number.

Q: What are the backbone torsion angles?
A: The φ/ψ torsion pair specifies the backbone conformation at each residue. φ rotates about the N–Cα bond, ψ about the Cα–C bond. Steric clashes forbid most of the (φ, ψ) plane — the allowed regions (α-helix basin, β-sheet basin, left-handed helix) are the Ramachandran-allowed regions.

Q: Which residues are buried vs exposed?
A: Solvent-accessible surface area (SASA) is the area in Å² traced out by the centre of a 1.4 Å probe sphere (a water molecule) rolled over the protein's van der Waals surface (Shrake–Rupley / Lee–Richards construction). Buried residues have near-zero SASA; fully exposed residues can exceed 200 Å². The total SASA scales roughly with the number of surface residues.

Q: How confident is the AlphaFold model at each residue?
A: pLDDT is the predicted lDDT-Cα score: AlphaFold's confidence that the local environment of each residue (all inter-atomic distances within 15 Å) is correctly placed. It is a per-residue number between 0 and 100, with higher meaning more reliable.

Q: What does the local fold look like, residue by residue?
A: 3Di is Foldseek's structural alphabet. Each residue is assigned one of twenty discrete states based on how its Cα sits relative to its spatial (not sequential) neighbors. Aligning 3Di strings finds structural homologs roughly as well as full 3D superposition, but orders of magnitude faster.

Q: How big and how compact is the whole molecule?
A: Radius of gyration (Rg) is the root-mean-square distance of Cα atoms from their centroid — a single number for overall size and compactness. A globular domain of N residues has Rg ≈ 2.2·N^0.38 Å; an extended or disordered chain has a much larger Rg. The Cα contact count is the number of residue pairs whose Cα atoms are within 8 Å and are more than four positions apart in sequence — a standard proxy for tertiary packing density. The bounding box is the smallest axis-aligned box enclosing all Cα atoms.

Q: Which residues are in helices, strands, or loops?
A: DSSP 8-state secondary structure assigns each residue one of H (α-helix), G (3₁₀-helix), I (π-helix), E (extended β-strand), B (isolated β-bridge), T (hydrogen-bonded turn), S (bend), or '-' (coil). The assignment is computed from backbone hydrogen-bond geometry via the Kabsch–Sander algorithm.

Q: How mobile is each atom in the crystal?
A: Crystallographic B-factors measure how much each atom's electron density is smeared out, in Å². They rise in mobile loops and surface residues and fall in the buried interior. In AlphaFold models this column is repurposed to hold pLDDT instead.

Q: What if only a Cα trace is available?
A: P-SEA three-state annotation labels each residue as helix, strand, or coil based purely on the geometry of the Cα trace. It serves as a fallback when the full backbone (and thus DSSP) is unavailable.

Q: What family and function is it annotated with?
A: Database cross-references. InterPro integrates a dozen domain/family signature databases into unified entries with residue-range hits. GO terms attach function/process/location labels with evidence codes. CATH codes position the fold in a four-level structural taxonomy. Organism is the NCBI-taxonomy species name.

Q: Are the domains correctly placed relative to each other?
A: Predicted Aligned Error (PAE) is an AlphaFold confidence matrix: entry (i, j) is the expected error in the position of residue j, in ångströms, wh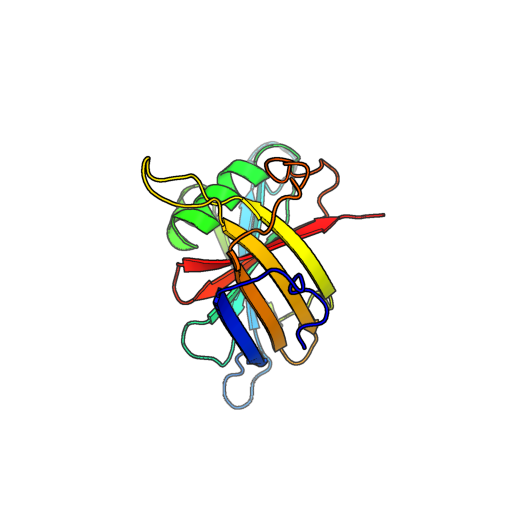en the prediction is superimposed on the true structure at residue i. Low PAE within a block of residues means that block is internally rigid and well-predicted; high PAE between two blocks means their relative placement is uncertain even if each block individually is confident.

Q: What do the diagnostic plots show?
A: Three diagnostic plots accompany the record. The Cα contact map visualizes the tertiary structure as a 2D adjacency matrix (8 Å cutoff, sequence-local contacts suppressed). The Ramachandran plot shows the distribution of backbone (φ, ψ) torsions, with points in the α and β basins reflecting secondary structure content. The PAE plot shows AlphaFold's inter-residue confidence as a color matrix.

Q: What is the amino-acid chain?
A: Primary structure: the covalent order of the twenty standard amino acids along the backbone. Two proteins with the same sequence will (almost always) fold to the same structure; two with 30% identity often share a fold but not the details.

Q: What do the rendered images show?
A: The six renders are orthographic views along the three Cartesian axes in both directions. Representation (cartoon, sticks, or surface) and color scheme (sequence-rainbow or by-chain) vary across proteins so the training set covers all the common visualization conventions.